Protein AF-A0A1K1Y9G7-F1 (afdb_monomer)

InterPro domains:
  IPR011990 Tetratricopeptide-like helical domain superfamily [G3DSA:1.25.40.10] (1-175)

Foldseek 3Di:
DVVVVVVLDLVVLQVQLVVLDDDPPCPLPPCLVVLLVCVVVVDDDDDPSVVSNVVVVVNVVSVVSNVVSLVSSVVSPDLVSQLVCLQPPVRCSNVVDDDDDDPDQLCVSLVSCVVNVNLVSNLVSLVVNLLLQNLVSLVCCCPPPCVVPLLSNLLSQLLNVLSPHRLQAWDKAWADPVRHGDDPVVDDDTDIDGDHRDDGDDDDPVSNVVSNVSSVVSNVVND

Radius of gyration: 24.22 Å; Cα contacts (8 Å, |Δi|>4): 279; chains: 1; bounding box: 57×45×63 Å

pLDDT: mean 90.73, std 8.8, range [50.56, 98.38]

Secondary structure (DSSP, 8-state):
-HHHHTTT-HHHHHHHHHHHPPPTT----TTHHHHHHHHHTT----THHHHHHHHHHHHHHHHHHHHHHHHHHHHTT-HHHHHHHHHHH--THHHHS------S-HHHHHHHHHHTT-HHHHHHHHHHHHHTT-HHHHHHIIIIISTT-HHHHHHHHHHHHHHT--TTS---EEE-TTSSBPPTTT----EEES-PPP--PPPPHHHHHHHHHHHHHHHHHH-

Structure (mmCIF, N/CA/C/O backbone):
data_AF-A0A1K1Y9G7-F1
#
_entry.id   AF-A0A1K1Y9G7-F1
#
loop_
_atom_site.group_PDB
_atom_site.id
_atom_site.type_symbol
_atom_site.label_atom_id
_atom_site.label_alt_id
_atom_site.label_comp_id
_atom_site.label_asym_id
_atom_site.label_entity_id
_atom_site.label_seq_id
_atom_site.pdbx_PDB_ins_code
_atom_site.Cartn_x
_atom_site.Cartn_y
_atom_site.Cartn_z
_atom_site.occupancy
_atom_site.B_iso_or_equiv
_atom_site.auth_seq_id
_atom_site.auth_comp_id
_atom_site.auth_asym_id
_atom_site.auth_atom_id
_atom_site.pdbx_PDB_model_num
ATOM 1 N N . MET A 1 1 ? -3.151 -0.723 -29.633 1.00 73.94 1 MET A N 1
ATOM 2 C CA . MET A 1 1 ? -2.779 0.151 -28.499 1.00 73.94 1 MET A CA 1
ATOM 3 C C . MET A 1 1 ? -2.103 1.445 -28.939 1.00 73.94 1 MET A C 1
ATOM 5 O O . MET A 1 1 ? -2.674 2.492 -28.672 1.00 73.94 1 MET A O 1
ATOM 9 N N . ALA A 1 2 ? -0.996 1.418 -29.693 1.00 77.81 2 ALA A N 1
ATOM 10 C CA . ALA A 1 2 ? -0.282 2.639 -30.118 1.00 77.81 2 ALA A CA 1
ATOM 11 C C . ALA A 1 2 ? -1.162 3.717 -30.793 1.00 77.81 2 ALA A C 1
ATOM 13 O O . ALA A 1 2 ? -1.096 4.884 -30.426 1.00 77.81 2 ALA A O 1
ATOM 14 N N . ALA A 1 3 ? -2.054 3.328 -31.711 1.00 78.69 3 ALA A N 1
ATOM 15 C CA . ALA A 1 3 ? -2.969 4.261 -32.382 1.00 78.69 3 ALA A CA 1
ATOM 16 C C . ALA A 1 3 ? -4.084 4.834 -31.477 1.00 78.69 3 ALA A C 1
ATOM 18 O O . ALA A 1 3 ? -4.726 5.817 -31.839 1.00 78.69 3 ALA A O 1
ATOM 19 N N . ALA A 1 4 ? -4.366 4.195 -30.338 1.00 73.62 4 ALA A N 1
ATOM 20 C CA . ALA A 1 4 ? -5.307 4.696 -29.336 1.00 73.62 4 ALA A CA 1
ATOM 21 C C . ALA A 1 4 ? -4.592 5.613 -28.333 1.00 73.62 4 ALA A C 1
ATOM 23 O O . ALA A 1 4 ? -5.119 6.669 -27.997 1.00 73.62 4 ALA A O 1
ATOM 24 N N . ALA A 1 5 ? -3.363 5.262 -27.942 1.00 76.25 5 ALA A N 1
ATOM 25 C CA . ALA A 1 5 ? -2.488 6.121 -27.150 1.00 76.25 5 ALA A CA 1
ATOM 26 C C . ALA A 1 5 ? -2.233 7.455 -27.875 1.00 76.25 5 ALA A C 1
ATOM 28 O O . ALA A 1 5 ? -2.503 8.517 -27.331 1.00 76.25 5 ALA A O 1
ATOM 29 N N . SER A 1 6 ? -1.910 7.428 -29.174 1.00 82.75 6 SER A N 1
ATOM 30 C CA . SER A 1 6 ? -1.748 8.655 -29.976 1.00 82.75 6 SER A CA 1
ATOM 31 C C . SER A 1 6 ? -3.009 9.531 -30.075 1.00 82.75 6 SER A C 1
ATOM 33 O O . SER A 1 6 ? -2.931 10.652 -30.567 1.00 82.75 6 SER A O 1
ATOM 35 N N . LYS A 1 7 ? -4.177 9.023 -29.661 1.00 86.94 7 LYS A N 1
ATOM 36 C CA . LYS A 1 7 ? -5.448 9.761 -29.581 1.00 86.94 7 LYS A CA 1
ATOM 37 C C . LYS A 1 7 ? -5.774 10.236 -28.155 1.00 86.94 7 LYS A C 1
ATOM 39 O O . LYS A 1 7 ? -6.891 10.684 -27.925 1.00 86.94 7 LYS A O 1
ATOM 44 N N . GLY A 1 8 ? -4.834 10.133 -27.213 1.00 87.25 8 GLY A N 1
ATOM 45 C CA . GLY A 1 8 ? -4.993 10.587 -25.829 1.00 87.25 8 GLY A CA 1
ATOM 46 C C . GLY A 1 8 ? -5.786 9.631 -24.938 1.00 87.25 8 GLY A C 1
ATOM 47 O O . GLY A 1 8 ? -6.441 10.073 -24.000 1.00 87.25 8 GLY A O 1
ATOM 48 N N . ASN A 1 9 ? -5.786 8.327 -25.231 1.00 93.06 9 ASN A N 1
ATOM 49 C CA . ASN A 1 9 ? -6.449 7.346 -24.372 1.00 93.06 9 ASN A CA 1
ATOM 50 C C . ASN A 1 9 ? -5.531 6.930 -23.205 1.00 93.06 9 ASN A C 1
ATOM 52 O O . ASN A 1 9 ? -4.496 6.304 -23.437 1.00 93.06 9 ASN A O 1
ATOM 56 N N . ALA A 1 10 ? -5.937 7.248 -21.970 1.00 92.19 10 ALA A N 1
ATOM 57 C CA . ALA A 1 10 ? -5.152 7.002 -20.756 1.00 92.19 10 ALA A CA 1
ATOM 58 C C . ALA A 1 10 ? -4.829 5.512 -20.544 1.00 92.19 10 ALA A C 1
ATOM 60 O O . ALA A 1 10 ? -3.671 5.155 -20.357 1.00 92.19 10 ALA A O 1
ATOM 61 N N . LEU A 1 11 ? -5.828 4.632 -20.684 1.00 92.81 11 LEU A N 1
ATOM 62 C CA . LEU A 1 11 ? -5.658 3.179 -20.546 1.00 92.81 11 LEU A CA 1
ATOM 63 C C . LEU A 1 11 ? -4.720 2.598 -21.609 1.00 92.81 11 LEU A C 1
ATOM 65 O O . LEU A 1 11 ? -3.948 1.690 -21.332 1.00 92.81 11 LEU A O 1
ATOM 69 N N . ALA A 1 12 ? -4.750 3.127 -22.834 1.00 94.25 12 ALA A N 1
ATOM 70 C CA . ALA A 1 12 ? -3.837 2.697 -23.887 1.00 94.25 12 ALA A CA 1
ATOM 71 C C . ALA A 1 12 ? -2.393 3.134 -23.609 1.00 94.25 12 ALA A C 1
ATOM 73 O O . ALA A 1 12 ? -1.472 2.419 -23.996 1.00 94.25 12 ALA A O 1
ATOM 74 N N . HIS A 1 13 ? -2.192 4.291 -22.971 1.00 95.44 13 HIS A N 1
ATOM 75 C CA . HIS A 1 13 ? -0.881 4.685 -22.464 1.00 95.44 13 HIS A CA 1
ATOM 76 C C . HIS A 1 13 ? -0.441 3.773 -21.321 1.00 95.44 13 HIS A C 1
ATOM 78 O O . HIS A 1 13 ? 0.676 3.272 -21.377 1.00 95.44 13 HIS A O 1
ATOM 84 N N . TYR A 1 14 ? -1.324 3.476 -20.369 1.00 95.12 14 TYR A N 1
ATOM 85 C CA . TYR A 1 14 ? -0.990 2.611 -19.243 1.00 95.12 14 TYR A CA 1
ATOM 86 C C . TYR A 1 14 ? -0.645 1.181 -19.682 1.00 95.12 14 TYR A C 1
ATOM 88 O O . TYR A 1 14 ? 0.417 0.670 -19.355 1.00 95.12 14 TYR A O 1
ATOM 96 N N . ALA A 1 15 ? -1.446 0.578 -20.563 1.00 95.00 15 ALA A N 1
ATOM 97 C CA . ALA A 1 15 ? -1.151 -0.745 -21.111 1.00 95.00 15 ALA A CA 1
ATOM 98 C C . ALA A 1 15 ? 0.177 -0.791 -21.896 1.00 95.00 15 ALA A C 1
ATOM 100 O O . ALA A 1 15 ? 0.879 -1.799 -21.875 1.00 95.00 15 ALA A O 1
ATOM 101 N N . LEU A 1 16 ? 0.546 0.297 -22.587 1.00 94.94 16 LEU A N 1
ATOM 102 C CA . LEU A 1 16 ? 1.865 0.407 -23.220 1.00 94.94 16 LEU A CA 1
ATOM 103 C C . LEU A 1 16 ? 2.989 0.569 -22.196 1.00 94.94 16 LEU A C 1
ATOM 105 O O . LEU A 1 16 ? 4.087 0.093 -22.464 1.00 94.94 16 LEU A O 1
ATOM 109 N N . ALA A 1 17 ? 2.738 1.225 -21.061 1.00 95.06 17 ALA A N 1
ATOM 110 C CA . ALA A 1 17 ? 3.688 1.257 -19.959 1.00 95.06 17 ALA A CA 1
ATOM 111 C C . ALA A 1 17 ? 3.912 -0.166 -19.436 1.00 95.06 17 ALA A C 1
ATOM 113 O O . ALA A 1 17 ? 5.044 -0.617 -19.466 1.00 95.06 17 ALA A O 1
ATOM 114 N N . LEU A 1 18 ? 2.861 -0.924 -19.119 1.00 93.12 18 LEU A N 1
ATOM 115 C CA . LEU A 1 18 ? 2.992 -2.303 -18.627 1.00 93.12 18 LEU A CA 1
ATOM 116 C C . LEU A 1 18 ? 3.743 -3.233 -19.597 1.00 93.12 18 LEU A C 1
ATOM 118 O O . LEU A 1 18 ? 4.589 -4.004 -19.169 1.00 93.12 18 LEU A O 1
ATOM 122 N N . ILE A 1 19 ? 3.519 -3.116 -20.913 1.00 93.56 19 ILE A N 1
ATOM 123 C CA . ILE A 1 19 ? 4.312 -3.855 -21.923 1.00 93.56 19 ILE A CA 1
ATOM 124 C C . ILE A 1 19 ? 5.799 -3.482 -21.875 1.00 93.56 19 ILE A C 1
ATOM 126 O O . ILE A 1 19 ? 6.658 -4.279 -22.253 1.00 93.56 19 ILE A O 1
ATOM 130 N N . HIS A 1 20 ? 6.090 -2.237 -21.501 1.00 91.56 20 HIS A N 1
ATOM 131 C CA . HIS A 1 20 ? 7.442 -1.716 -21.420 1.00 91.56 20 HIS A CA 1
ATOM 132 C C . HIS A 1 20 ? 8.063 -1.774 -20.023 1.00 91.56 20 HIS A C 1
ATOM 134 O O . HIS A 1 20 ? 9.207 -1.342 -19.887 1.00 91.56 20 HIS A O 1
ATOM 140 N N . ALA A 1 21 ? 7.350 -2.286 -19.018 1.00 88.62 21 ALA A N 1
ATOM 141 C CA . ALA A 1 21 ? 7.845 -2.348 -17.654 1.00 88.62 21 ALA A CA 1
ATOM 142 C C . ALA A 1 21 ? 9.158 -3.151 -17.597 1.00 88.62 21 ALA A C 1
ATOM 144 O O . ALA A 1 21 ? 9.314 -4.116 -18.350 1.00 88.62 21 ALA A O 1
ATOM 145 N N . PRO A 1 22 ? 10.134 -2.717 -16.782 1.00 82.00 22 PRO A N 1
ATOM 146 C CA . PRO A 1 22 ? 11.304 -3.538 -16.509 1.00 82.00 22 PRO A CA 1
ATOM 147 C C . PRO A 1 22 ? 10.860 -4.798 -15.756 1.00 82.00 22 PRO A C 1
ATOM 149 O O . PRO A 1 22 ? 10.034 -4.693 -14.850 1.00 82.00 22 PRO A O 1
ATOM 152 N N . ASP A 1 23 ? 11.391 -5.960 -16.133 1.00 75.75 23 ASP A N 1
ATOM 153 C CA . ASP A 1 23 ? 11.179 -7.194 -15.375 1.00 75.75 23 ASP A CA 1
ATOM 154 C C . ASP A 1 23 ? 11.978 -7.116 -14.065 1.00 75.75 23 ASP A C 1
ATOM 156 O O . ASP A 1 23 ? 13.152 -6.741 -14.071 1.00 75.75 23 ASP A O 1
ATOM 160 N N . ASP A 1 24 ? 11.354 -7.471 -12.941 1.00 59.59 24 ASP A N 1
ATOM 161 C CA . ASP A 1 24 ? 11.996 -7.405 -11.619 1.00 59.59 24 ASP A CA 1
ATOM 162 C C . ASP A 1 24 ? 13.102 -8.478 -11.442 1.00 59.59 24 ASP A C 1
ATOM 164 O O . ASP A 1 24 ? 13.928 -8.374 -10.538 1.00 59.59 24 ASP A O 1
ATOM 168 N N . GLU A 1 25 ? 13.163 -9.481 -12.331 1.00 50.56 25 GLU A N 1
ATOM 169 C CA . GLU A 1 25 ? 14.184 -10.547 -12.355 1.00 50.56 25 GLU A CA 1
ATOM 170 C C . GLU A 1 25 ? 15.426 -10.213 -13.205 1.00 50.56 25 GLU A C 1
ATOM 172 O O . GLU A 1 25 ? 16.416 -10.950 -13.169 1.00 50.56 25 GLU A O 1
ATOM 177 N N . ASP A 1 26 ? 15.411 -9.111 -13.961 1.00 54.78 26 ASP A N 1
ATOM 178 C CA . ASP A 1 26 ? 16.553 -8.672 -14.770 1.00 54.78 26 ASP A CA 1
ATOM 179 C C . ASP A 1 26 ? 17.585 -7.960 -13.872 1.00 54.78 26 ASP A C 1
ATOM 181 O O . ASP A 1 26 ? 17.799 -6.746 -13.970 1.00 54.78 26 ASP A O 1
ATOM 185 N N . ASP A 1 27 ? 18.252 -8.708 -12.984 1.00 53.84 27 ASP A N 1
ATOM 186 C CA . ASP A 1 27 ? 19.439 -8.202 -12.290 1.00 53.84 27 ASP A CA 1
ATOM 187 C C . ASP A 1 27 ? 20.448 -7.780 -13.372 1.00 53.84 27 ASP A C 1
ATOM 189 O O . ASP A 1 27 ? 20.839 -8.601 -14.215 1.00 53.84 27 ASP A O 1
ATOM 193 N N . PRO A 1 28 ? 20.816 -6.489 -13.473 1.00 57.44 28 PRO A N 1
ATOM 194 C CA . PRO A 1 28 ? 21.646 -6.024 -14.565 1.00 57.44 28 PRO A CA 1
ATOM 195 C C . PRO A 1 28 ? 22.989 -6.747 -14.526 1.00 57.44 28 PRO A C 1
ATOM 197 O O . PRO A 1 28 ? 23.836 -6.411 -13.701 1.00 57.44 28 PRO A O 1
ATOM 200 N N . ASP A 1 29 ? 23.190 -7.673 -15.476 1.00 64.94 29 ASP A N 1
ATOM 201 C CA . ASP A 1 29 ? 24.440 -8.416 -15.676 1.00 64.94 29 ASP A CA 1
ATOM 202 C C . ASP A 1 29 ? 25.634 -7.515 -15.353 1.00 64.94 29 ASP A C 1
ATOM 204 O O . ASP A 1 29 ? 25.851 -6.478 -16.013 1.00 64.94 29 ASP A O 1
ATOM 208 N N . ALA A 1 30 ? 26.348 -7.874 -14.283 1.00 60.56 30 ALA A N 1
ATOM 209 C CA . ALA A 1 30 ? 27.394 -7.057 -13.695 1.00 60.56 30 ALA A CA 1
ATOM 210 C C . ALA A 1 30 ? 28.434 -6.697 -14.771 1.00 60.56 30 ALA A C 1
ATOM 212 O O . ALA A 1 30 ? 29.199 -7.538 -15.237 1.00 60.56 30 ALA A O 1
ATOM 213 N N . GLY A 1 31 ? 28.447 -5.426 -15.189 1.00 71.00 31 GLY A N 1
ATOM 214 C CA . GLY A 1 31 ? 29.341 -4.904 -16.231 1.00 71.00 31 GLY A CA 1
ATOM 215 C C . GLY A 1 31 ? 28.662 -4.442 -17.526 1.00 71.00 31 GLY A C 1
ATOM 216 O O . GLY A 1 31 ? 29.320 -3.789 -18.337 1.00 71.00 31 GLY A O 1
ATOM 217 N N . SER A 1 32 ? 27.361 -4.683 -17.717 1.00 83.69 32 SER A N 1
ATOM 218 C CA . SER A 1 32 ? 26.634 -4.237 -18.921 1.00 83.69 32 SER A CA 1
ATOM 219 C C . SER A 1 32 ? 26.647 -2.707 -19.103 1.00 83.69 32 SER A C 1
ATOM 221 O O . SER A 1 32 ? 26.930 -2.205 -20.193 1.00 83.69 32 SER A O 1
ATOM 223 N N . SER A 1 33 ? 26.483 -1.949 -18.013 1.00 87.88 33 SER A N 1
ATOM 224 C CA . SER A 1 33 ? 26.592 -0.480 -18.007 1.00 87.88 33 SER A CA 1
ATOM 225 C C . SER A 1 33 ? 28.011 0.027 -18.303 1.00 87.88 33 SER A C 1
ATOM 227 O O . SER A 1 33 ? 28.192 1.045 -18.977 1.00 87.88 33 SER A O 1
ATOM 229 N N . TYR A 1 34 ? 29.037 -0.696 -17.840 1.00 91.12 34 TYR A N 1
ATOM 230 C CA . TYR A 1 34 ? 30.438 -0.366 -18.097 1.00 91.12 34 TYR A CA 1
ATOM 231 C C . TYR A 1 34 ? 30.762 -0.478 -19.588 1.00 91.12 34 TYR A C 1
ATOM 233 O O . TYR A 1 34 ? 31.306 0.464 -20.169 1.00 91.12 34 TYR A O 1
ATOM 241 N N . TRP A 1 35 ? 30.393 -1.594 -20.222 1.00 93.38 35 TRP A N 1
ATOM 242 C CA . TRP A 1 35 ? 30.650 -1.804 -21.645 1.00 93.38 35 TRP A CA 1
ATOM 243 C C . TRP A 1 35 ? 29.894 -0.818 -22.518 1.00 93.38 35 TRP A C 1
ATOM 245 O O . TRP A 1 35 ? 30.492 -0.237 -23.422 1.00 93.38 35 TRP A O 1
ATOM 255 N N . TYR A 1 36 ? 28.634 -0.538 -22.183 1.00 92.88 36 TYR A N 1
ATOM 256 C CA . TYR A 1 36 ? 27.878 0.527 -22.829 1.00 92.88 36 TYR A CA 1
ATOM 257 C C . TYR A 1 36 ? 28.627 1.871 -22.780 1.00 92.88 36 TYR A C 1
ATOM 259 O O . TYR A 1 36 ? 28.860 2.490 -23.819 1.00 92.88 36 TYR A O 1
ATOM 267 N N . SER A 1 37 ? 29.114 2.281 -21.603 1.00 94.38 37 SER A N 1
ATOM 268 C CA . SER A 1 37 ? 29.906 3.512 -21.446 1.00 94.38 37 SER A CA 1
ATOM 269 C C . SER A 1 37 ? 31.213 3.498 -22.254 1.00 94.38 37 SER A C 1
ATOM 271 O O . SER A 1 37 ? 31.569 4.501 -22.874 1.00 94.38 37 SER A O 1
ATOM 273 N N . GLN A 1 38 ? 31.922 2.365 -22.309 1.00 95.31 38 GLN A N 1
ATOM 274 C CA . GLN A 1 38 ? 33.131 2.218 -23.129 1.00 95.31 38 GLN A CA 1
ATOM 275 C C . GLN A 1 38 ? 32.840 2.371 -24.631 1.00 95.31 38 GLN A C 1
ATOM 277 O O . GLN A 1 38 ? 33.598 3.039 -25.337 1.00 95.31 38 GLN A O 1
ATOM 282 N N . GLY A 1 39 ? 31.731 1.803 -25.114 1.00 93.31 39 GLY A N 1
ATOM 283 C CA . GLY A 1 39 ? 31.269 1.978 -26.493 1.00 93.31 39 GLY A CA 1
ATOM 284 C C . GLY A 1 39 ? 30.936 3.438 -26.815 1.00 93.31 39 GLY A C 1
ATOM 285 O O . GLY A 1 39 ? 31.394 3.960 -27.830 1.00 93.31 39 GLY A O 1
ATOM 286 N N . GLN A 1 40 ? 30.236 4.134 -25.909 1.00 95.44 40 GLN A N 1
ATOM 287 C CA . GLN A 1 40 ? 29.923 5.568 -26.042 1.00 95.44 40 GLN A CA 1
ATOM 288 C C . GLN A 1 40 ? 31.183 6.454 -26.104 1.00 95.44 40 GLN A C 1
ATOM 290 O O . GLN A 1 40 ? 31.185 7.494 -26.758 1.00 95.44 40 GLN A O 1
ATOM 295 N N . GLN A 1 41 ? 32.285 6.028 -25.478 1.00 96.06 41 GLN A N 1
ATOM 296 C CA . GLN A 1 41 ? 33.592 6.702 -25.536 1.00 96.06 41 GLN A CA 1
ATOM 297 C C . GLN A 1 41 ? 34.386 6.394 -26.822 1.00 96.06 41 GLN A C 1
ATOM 299 O O . GLN A 1 41 ? 35.514 6.861 -26.981 1.00 96.06 41 GLN A O 1
ATOM 304 N N . GLY A 1 42 ? 33.812 5.624 -27.752 1.00 94.38 42 GLY A N 1
ATOM 305 C CA . GLY A 1 42 ? 34.401 5.316 -29.055 1.00 94.38 42 GLY A CA 1
ATOM 306 C C . GLY A 1 42 ? 35.278 4.064 -29.082 1.00 94.38 42 GLY A C 1
ATOM 307 O O . GLY A 1 42 ? 35.934 3.808 -30.095 1.00 94.38 42 GLY A O 1
ATOM 308 N N . ARG A 1 43 ? 35.302 3.261 -28.006 1.00 95.25 43 ARG A N 1
ATOM 309 C CA . ARG A 1 43 ? 35.952 1.944 -28.036 1.00 95.25 43 ARG A CA 1
ATOM 310 C C . ARG A 1 43 ? 35.168 1.023 -28.970 1.00 95.25 43 ARG A C 1
ATOM 312 O O . ARG A 1 43 ? 33.957 0.877 -28.847 1.00 95.25 43 ARG A O 1
ATOM 319 N N . VAL A 1 44 ? 35.871 0.352 -29.878 1.00 95.56 44 VAL A N 1
ATOM 320 C CA . VAL A 1 44 ? 35.266 -0.684 -30.723 1.00 95.56 44 VAL A CA 1
ATOM 321 C C . VAL A 1 44 ? 35.052 -1.938 -29.875 1.00 95.56 44 VAL A C 1
ATOM 323 O O . VAL A 1 44 ? 36.019 -2.591 -29.487 1.00 95.56 44 VAL A O 1
ATOM 326 N N . LEU A 1 45 ? 33.791 -2.250 -29.570 1.00 94.69 45 LEU A N 1
ATOM 327 C CA . LEU A 1 45 ? 33.392 -3.447 -28.825 1.00 94.69 45 LEU A CA 1
ATOM 328 C C . LEU A 1 45 ? 33.128 -4.614 -29.781 1.00 94.69 45 LEU A C 1
ATOM 330 O O . LEU A 1 45 ? 32.612 -4.423 -30.886 1.00 94.69 45 LEU A O 1
ATOM 334 N N . THR A 1 46 ? 33.450 -5.835 -29.352 1.00 94.75 46 THR A N 1
ATOM 335 C CA . THR A 1 46 ? 33.210 -7.063 -30.130 1.00 94.75 46 THR A CA 1
ATOM 336 C C . THR A 1 46 ? 32.802 -8.222 -29.222 1.00 94.75 46 THR A C 1
ATOM 338 O O . THR A 1 46 ? 33.114 -8.207 -28.033 1.00 94.75 46 THR A O 1
ATOM 341 N N . GLY A 1 47 ? 32.119 -9.229 -29.778 1.00 93.00 47 GLY A N 1
ATOM 342 C CA . GLY A 1 47 ? 31.664 -10.403 -29.025 1.00 93.00 47 GLY A CA 1
ATOM 343 C C . GLY A 1 47 ? 30.783 -10.023 -27.832 1.00 93.00 47 GLY A C 1
ATOM 344 O O . GLY A 1 47 ? 29.941 -9.135 -27.946 1.00 93.00 47 GLY A O 1
ATOM 345 N N . VAL A 1 48 ? 31.040 -10.652 -26.684 1.00 90.56 48 VAL A N 1
ATOM 346 C CA . VAL A 1 48 ? 30.260 -10.485 -25.445 1.00 90.56 48 VAL A CA 1
ATOM 347 C C . VAL A 1 48 ? 30.225 -9.028 -24.959 1.00 90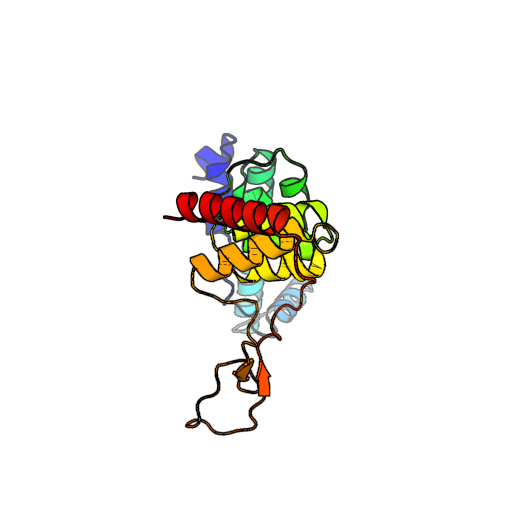.56 48 VAL A C 1
ATOM 349 O O . VAL A 1 48 ? 29.179 -8.555 -24.531 1.00 90.56 48 VAL A O 1
ATOM 352 N N . GLU A 1 49 ? 31.324 -8.270 -25.095 1.00 92.06 49 GLU A N 1
ATOM 353 C CA . GLU A 1 49 ? 31.360 -6.846 -24.700 1.00 92.06 49 GLU A CA 1
ATOM 354 C C . GLU A 1 49 ? 30.324 -6.021 -25.479 1.00 92.06 49 GLU A C 1
ATOM 356 O O . GLU A 1 49 ? 29.693 -5.115 -24.936 1.00 92.06 49 GLU A O 1
ATOM 361 N N . LYS A 1 50 ? 30.148 -6.339 -26.767 1.00 94.00 50 LYS A N 1
ATOM 362 C CA . LYS A 1 50 ? 29.178 -5.669 -27.632 1.00 94.00 50 LYS A CA 1
ATOM 363 C C . LYS A 1 50 ? 27.752 -6.102 -27.295 1.00 94.00 50 LYS A C 1
ATOM 365 O O . LYS A 1 50 ? 26.892 -5.241 -27.165 1.00 94.00 50 LYS A O 1
ATOM 370 N N . GLU A 1 51 ? 27.521 -7.401 -27.121 1.00 91.88 51 GLU A N 1
ATOM 371 C CA . GLU A 1 51 ? 26.201 -7.943 -26.768 1.00 91.88 51 GLU A CA 1
ATOM 372 C C . GLU A 1 51 ? 25.686 -7.350 -25.450 1.00 91.88 51 GLU A C 1
ATOM 374 O O . GLU A 1 51 ? 24.545 -6.903 -25.372 1.00 91.88 51 GLU A O 1
ATOM 379 N N . TRP A 1 52 ? 26.546 -7.249 -24.434 1.00 91.62 52 TRP A N 1
ATOM 380 C CA . TRP A 1 52 ? 26.195 -6.635 -23.154 1.00 91.62 52 TRP A CA 1
ATOM 381 C C . TRP A 1 52 ? 25.917 -5.133 -23.256 1.00 91.62 52 TRP A C 1
ATOM 383 O O . TRP A 1 52 ? 24.995 -4.638 -22.605 1.00 91.62 52 TRP A O 1
ATOM 393 N N . ALA A 1 53 ? 26.682 -4.405 -24.074 1.00 92.38 53 ALA A N 1
ATOM 394 C CA . ALA A 1 53 ? 26.434 -2.988 -24.324 1.00 92.38 53 ALA A CA 1
ATOM 395 C C . ALA A 1 53 ? 25.094 -2.756 -25.047 1.00 92.38 53 ALA A C 1
ATOM 397 O O . ALA A 1 53 ? 24.337 -1.873 -24.648 1.00 92.38 53 ALA A O 1
ATOM 398 N N . GLU A 1 54 ? 24.781 -3.562 -26.067 1.00 91.75 54 GLU A N 1
ATOM 399 C CA . GLU A 1 54 ? 23.521 -3.486 -26.823 1.00 91.75 54 GLU A CA 1
ATOM 400 C C . GLU A 1 54 ? 22.314 -3.891 -25.961 1.00 91.75 54 GLU A C 1
ATOM 402 O O . GLU A 1 54 ? 21.276 -3.233 -26.008 1.00 91.75 54 GLU A O 1
ATOM 407 N N . ALA A 1 55 ? 22.450 -4.919 -25.116 1.00 89.75 55 ALA A N 1
ATOM 408 C CA . ALA A 1 55 ? 21.415 -5.303 -24.155 1.00 89.75 55 ALA A CA 1
ATOM 409 C C . ALA A 1 55 ? 21.141 -4.186 -23.135 1.00 89.75 55 ALA A C 1
ATOM 411 O O . ALA A 1 55 ? 19.985 -3.886 -22.833 1.00 89.75 55 ALA A O 1
ATOM 412 N N . HIS A 1 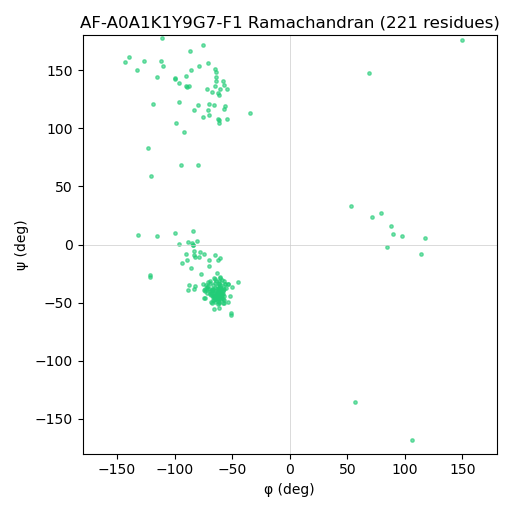56 ? 22.192 -3.525 -22.638 1.00 90.19 56 HIS A N 1
ATOM 413 C CA . HIS A 1 56 ? 22.044 -2.374 -21.749 1.00 90.19 56 HIS A CA 1
ATOM 414 C C . HIS A 1 56 ? 21.356 -1.193 -22.447 1.00 90.19 56 HIS A C 1
ATOM 416 O O . HIS A 1 56 ? 20.432 -0.608 -21.886 1.00 90.19 56 HIS A O 1
ATOM 422 N N . GLU A 1 57 ? 21.749 -0.870 -23.681 1.00 92.19 57 GLU A N 1
ATOM 423 C CA . GLU A 1 57 ? 21.101 0.172 -24.487 1.00 92.19 57 GLU A CA 1
ATOM 424 C C . GLU A 1 57 ? 19.613 -0.131 -24.722 1.00 92.19 57 GLU A C 1
ATOM 426 O O . GLU A 1 57 ? 18.763 0.748 -24.563 1.00 92.19 57 GLU A O 1
ATOM 431 N N . ALA A 1 58 ? 19.275 -1.386 -25.035 1.00 90.25 58 ALA A N 1
ATOM 432 C CA . ALA A 1 58 ? 17.894 -1.820 -25.209 1.00 90.25 58 ALA A CA 1
ATOM 433 C C . ALA A 1 58 ? 17.074 -1.664 -23.917 1.00 90.25 58 ALA A C 1
ATOM 435 O O . ALA A 1 58 ? 15.957 -1.145 -23.977 1.00 90.25 58 ALA A O 1
ATOM 436 N N . ARG A 1 59 ? 17.637 -2.033 -22.755 1.00 88.25 59 ARG A N 1
ATOM 437 C CA . ARG A 1 59 ? 17.004 -1.815 -21.442 1.00 88.25 59 ARG A CA 1
ATOM 438 C C . ARG A 1 59 ? 16.776 -0.332 -21.152 1.00 88.25 59 ARG A C 1
ATOM 440 O O . ARG A 1 59 ? 15.685 0.034 -20.723 1.00 88.25 59 ARG A O 1
ATOM 447 N N . LEU A 1 60 ? 17.743 0.540 -21.450 1.00 90.56 60 LEU A N 1
ATOM 448 C CA . LEU A 1 60 ? 17.569 1.992 -21.296 1.00 90.56 60 LEU A CA 1
ATOM 449 C C . LEU A 1 60 ? 16.438 2.527 -22.187 1.00 90.56 60 LEU A C 1
ATOM 451 O O . LEU A 1 60 ? 15.572 3.263 -21.715 1.00 90.56 60 LEU A O 1
ATOM 455 N N . ALA A 1 61 ? 16.399 2.122 -23.460 1.00 91.88 61 ALA A N 1
ATOM 456 C CA . ALA A 1 61 ? 15.344 2.528 -24.388 1.00 91.88 61 ALA A CA 1
ATOM 457 C C . ALA A 1 61 ? 13.959 1.999 -23.971 1.00 91.88 61 ALA A C 1
ATOM 459 O O . ALA A 1 61 ? 12.937 2.650 -24.205 1.00 91.88 61 ALA A O 1
ATOM 460 N N . GLN A 1 62 ? 13.911 0.813 -23.365 1.00 91.50 62 GLN A N 1
ATOM 461 C CA . GLN A 1 62 ? 12.698 0.227 -22.807 1.00 91.50 62 GLN A CA 1
ATOM 462 C C . GLN A 1 62 ? 12.212 1.021 -21.584 1.00 91.50 62 GLN A C 1
ATOM 464 O O . GLN A 1 62 ? 11.062 1.462 -21.567 1.00 91.50 62 GLN A O 1
ATOM 469 N N . ALA A 1 63 ? 13.102 1.305 -20.628 1.00 90.56 63 ALA A N 1
ATOM 470 C CA . ALA A 1 63 ? 12.813 2.115 -19.445 1.00 90.56 63 ALA A CA 1
ATOM 471 C C . ALA A 1 63 ? 12.352 3.543 -19.799 1.00 90.56 63 ALA A C 1
ATOM 473 O O . ALA A 1 63 ? 11.468 4.105 -19.144 1.00 90.56 63 ALA A O 1
ATOM 474 N N . GLU A 1 64 ? 12.890 4.132 -20.872 1.00 93.38 64 GLU A N 1
ATOM 475 C CA . GLU A 1 64 ? 12.428 5.426 -21.378 1.00 93.38 64 GLU A CA 1
ATOM 476 C C . GLU A 1 64 ? 10.990 5.341 -21.918 1.00 93.38 64 GLU A C 1
ATOM 478 O O . GLU A 1 64 ? 10.151 6.193 -21.602 1.00 93.38 64 GLU A O 1
ATOM 483 N N . LYS A 1 65 ? 10.664 4.297 -22.696 1.00 94.06 65 LYS A N 1
ATOM 484 C CA . LYS A 1 65 ? 9.294 4.073 -23.189 1.00 94.06 65 LYS A CA 1
ATOM 485 C C . LYS A 1 65 ? 8.319 3.859 -22.041 1.00 94.06 65 LYS A C 1
ATOM 487 O O . LYS A 1 65 ? 7.260 4.488 -22.064 1.00 94.06 65 LYS A O 1
ATOM 492 N N . TYR A 1 66 ? 8.686 3.027 -21.067 1.00 94.44 66 TYR A N 1
ATOM 493 C CA . TYR A 1 66 ? 7.930 2.804 -19.838 1.00 94.44 66 TYR A CA 1
ATOM 494 C C . TYR A 1 66 ? 7.589 4.132 -19.167 1.00 94.44 66 TYR A C 1
ATOM 496 O O . TYR A 1 66 ? 6.423 4.520 -19.104 1.00 94.44 66 TYR A O 1
ATOM 504 N N . SER A 1 67 ? 8.623 4.891 -18.795 1.00 94.00 67 SER A N 1
ATOM 505 C CA . SER A 1 67 ? 8.483 6.159 -18.075 1.00 94.00 67 SER A CA 1
ATOM 506 C C . SER A 1 67 ? 7.633 7.173 -18.842 1.00 94.00 67 SER A C 1
ATOM 508 O O . SER A 1 67 ? 6.815 7.886 -18.260 1.00 94.00 67 SER A O 1
ATOM 510 N N . ARG A 1 68 ? 7.799 7.251 -20.169 1.00 95.31 68 ARG A N 1
ATOM 511 C CA . ARG A 1 68 ? 7.020 8.159 -21.020 1.00 95.31 68 ARG A CA 1
ATOM 512 C C . ARG A 1 68 ? 5.546 7.773 -21.064 1.00 95.31 68 ARG A C 1
ATOM 514 O O . ARG A 1 68 ? 4.685 8.644 -20.968 1.00 95.31 68 ARG A O 1
ATOM 521 N N . HIS A 1 69 ? 5.252 6.493 -21.280 1.00 96.25 69 HIS A N 1
ATOM 522 C CA . HIS A 1 69 ? 3.875 6.019 -21.364 1.00 96.25 69 HIS A CA 1
ATOM 523 C C . HIS A 1 69 ? 3.164 6.124 -20.017 1.00 96.25 69 HIS A C 1
ATOM 525 O O . HIS A 1 69 ? 2.018 6.568 -19.998 1.00 96.25 69 HIS A O 1
ATOM 531 N N . LEU A 1 70 ? 3.868 5.828 -18.925 1.00 96.06 70 LEU A N 1
ATOM 532 C CA . LEU A 1 70 ? 3.353 5.957 -17.572 1.00 96.06 70 LEU A CA 1
ATOM 533 C C . LEU A 1 70 ? 2.975 7.410 -17.260 1.00 96.06 70 LEU A C 1
ATOM 535 O O . LEU A 1 70 ? 1.808 7.694 -17.018 1.00 96.06 70 LEU A O 1
ATOM 539 N N . ARG A 1 71 ? 3.906 8.362 -17.427 1.00 95.50 71 ARG A N 1
ATOM 540 C CA . ARG A 1 71 ? 3.635 9.795 -17.194 1.00 95.50 71 ARG A CA 1
ATOM 541 C C . ARG A 1 71 ? 2.480 10.338 -18.027 1.00 95.50 71 ARG A C 1
ATOM 543 O O . ARG A 1 71 ? 1.702 11.153 -17.540 1.00 95.50 71 ARG A O 1
ATOM 550 N N . GLU A 1 72 ? 2.356 9.909 -19.280 1.00 96.12 72 GLU A N 1
ATOM 551 C CA . GLU A 1 72 ? 1.259 10.358 -20.136 1.00 96.12 72 GLU A CA 1
ATOM 552 C C . GLU A 1 72 ? -0.089 9.755 -19.711 1.00 96.12 72 GLU A C 1
ATOM 554 O O . GLU A 1 72 ? -1.098 10.457 -19.743 1.00 96.12 72 GLU A O 1
ATOM 559 N N . ALA A 1 73 ? -0.122 8.499 -19.251 1.00 95.44 73 ALA A N 1
ATOM 560 C CA . ALA A 1 73 ? -1.320 7.912 -18.650 1.00 95.44 73 ALA A CA 1
ATOM 561 C C . ALA A 1 73 ? -1.740 8.671 -17.380 1.00 95.44 73 ALA A C 1
ATOM 563 O O . ALA A 1 73 ? -2.914 9.027 -17.245 1.00 95.44 73 ALA A O 1
ATOM 564 N N . SER A 1 74 ? -0.783 9.000 -16.509 1.00 93.12 74 SER A N 1
ATOM 565 C CA . SER A 1 74 ? -1.012 9.766 -15.279 1.00 93.12 74 SER A CA 1
ATOM 566 C C . SER A 1 74 ? -1.508 11.182 -15.576 1.00 93.12 74 SER A C 1
ATOM 568 O O . SER A 1 74 ? -2.488 11.634 -14.988 1.00 93.12 74 SER A O 1
ATOM 570 N N . ARG A 1 75 ? -0.917 11.866 -16.569 1.00 93.88 75 ARG A N 1
ATOM 571 C CA . ARG A 1 75 ? -1.369 13.188 -17.049 1.00 93.88 75 ARG A CA 1
ATOM 572 C C . ARG A 1 75 ? -2.816 13.164 -17.553 1.00 93.88 75 ARG A C 1
ATOM 574 O O . ARG A 1 75 ? -3.513 14.176 -17.495 1.00 93.88 75 ARG A O 1
ATOM 581 N N . LEU A 1 76 ? -3.256 12.025 -18.085 1.00 93.06 76 LEU A N 1
ATOM 582 C CA . LEU A 1 76 ? -4.622 11.796 -18.553 1.00 93.06 76 LEU A CA 1
ATOM 583 C C . LEU A 1 76 ? -5.564 11.285 -17.442 1.00 93.06 76 LEU A C 1
ATOM 585 O O . LEU A 1 76 ? -6.737 11.046 -17.724 1.00 93.06 76 LEU A O 1
ATOM 589 N N . GLY A 1 77 ? -5.081 11.149 -16.202 1.00 90.19 77 GLY A N 1
ATOM 590 C CA . GLY A 1 77 ? -5.876 10.816 -15.018 1.00 90.19 77 GLY A CA 1
ATOM 591 C C . GLY A 1 77 ? -6.053 9.322 -14.737 1.00 90.19 77 GLY A C 1
ATOM 592 O O . GLY A 1 77 ? -6.953 8.960 -13.980 1.00 90.19 77 GLY A O 1
ATOM 593 N N . ASN A 1 78 ? -5.249 8.439 -15.339 1.00 92.06 78 ASN A N 1
ATOM 594 C CA . ASN A 1 78 ? -5.285 7.018 -14.983 1.00 92.06 78 ASN A CA 1
ATOM 595 C C . ASN A 1 78 ? -4.701 6.805 -13.573 1.00 92.06 78 ASN A C 1
ATOM 597 O O . ASN A 1 78 ? -3.557 7.177 -13.327 1.00 92.06 78 ASN A O 1
ATOM 601 N N . GLN A 1 79 ? -5.506 6.239 -12.665 1.00 91.31 79 GLN A N 1
ATOM 602 C CA . GLN A 1 79 ? -5.154 6.078 -11.248 1.00 91.31 79 GLN A CA 1
ATOM 603 C C . GLN A 1 79 ? -4.042 5.052 -11.032 1.00 91.31 79 GLN A C 1
ATOM 605 O O . GLN A 1 79 ? -3.125 5.331 -10.270 1.00 91.31 79 GLN A O 1
ATOM 610 N N . ASP A 1 80 ? -4.066 3.937 -11.759 1.00 92.00 80 ASP A N 1
ATOM 611 C CA . ASP A 1 80 ? -3.027 2.904 -11.664 1.00 92.00 80 ASP A CA 1
ATOM 612 C C . ASP A 1 80 ? -1.657 3.470 -12.068 1.00 92.00 80 ASP A C 1
ATOM 614 O O . ASP A 1 80 ? -0.675 3.327 -11.354 1.00 92.00 80 ASP A O 1
ATOM 618 N N . ALA A 1 81 ? -1.605 4.252 -13.151 1.00 93.94 81 ALA A N 1
ATOM 619 C CA . ALA A 1 81 ? -0.392 4.944 -13.575 1.00 93.94 81 ALA A CA 1
ATOM 620 C C . ALA A 1 81 ? 0.092 5.999 -12.570 1.00 93.94 81 ALA A C 1
ATOM 622 O O . ALA A 1 81 ? 1.283 6.296 -12.504 1.00 93.94 81 ALA A O 1
ATOM 623 N N . LEU A 1 82 ? -0.822 6.638 -11.838 1.00 94.12 82 LEU A N 1
ATOM 624 C CA . LEU A 1 82 ? -0.464 7.572 -10.771 1.00 94.12 82 LEU A CA 1
ATOM 625 C C . LEU A 1 82 ? 0.105 6.821 -9.565 1.00 94.12 82 LEU A C 1
ATOM 627 O O . LEU A 1 82 ? 1.102 7.271 -9.009 1.00 94.12 82 LEU A O 1
ATOM 631 N N . LEU A 1 83 ? -0.492 5.687 -9.198 1.00 94.31 83 LEU A N 1
ATOM 632 C CA . LEU A 1 83 ? -0.013 4.841 -8.112 1.00 94.31 83 LEU A CA 1
ATOM 633 C C . LEU A 1 83 ? 1.361 4.23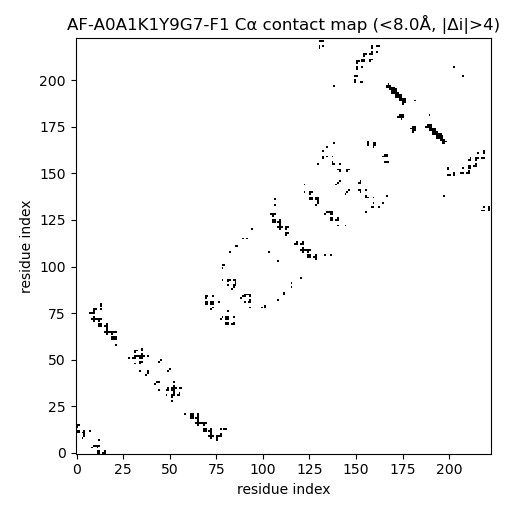7 -8.437 1.00 94.31 83 LEU A C 1
ATOM 635 O O . LEU A 1 83 ? 2.270 4.351 -7.626 1.00 94.31 83 LEU A O 1
ATOM 639 N N . ASP A 1 84 ? 1.561 3.719 -9.651 1.00 94.06 84 ASP A N 1
ATOM 640 C CA . ASP A 1 84 ? 2.861 3.214 -10.119 1.00 94.06 84 ASP A CA 1
ATOM 641 C C . ASP A 1 84 ? 3.937 4.313 -10.145 1.00 94.06 84 ASP A C 1
ATOM 643 O O . ASP A 1 84 ? 5.121 4.051 -9.914 1.00 94.06 84 ASP A O 1
ATOM 647 N N . LEU A 1 85 ? 3.546 5.562 -10.435 1.00 94.75 85 LEU A N 1
ATOM 648 C CA . LEU A 1 85 ? 4.444 6.711 -10.325 1.00 94.75 85 LEU A CA 1
ATOM 649 C C . LEU A 1 85 ? 4.809 7.023 -8.869 1.00 94.75 85 LEU A C 1
ATOM 651 O O . LEU A 1 85 ? 5.972 7.324 -8.596 1.00 94.75 85 LEU A O 1
ATOM 655 N N . ALA A 1 86 ? 3.843 6.950 -7.954 1.00 95.00 86 ALA A N 1
ATOM 656 C CA . ALA A 1 86 ? 4.086 7.133 -6.529 1.00 95.00 86 ALA A CA 1
ATOM 657 C C . ALA A 1 86 ? 5.019 6.046 -5.988 1.00 95.00 86 ALA A C 1
ATOM 659 O O . ALA A 1 86 ? 6.010 6.356 -5.332 1.00 95.00 86 ALA A O 1
ATOM 660 N N . ASP A 1 87 ? 4.762 4.789 -6.339 1.00 94.19 87 ASP A N 1
ATOM 661 C CA . ASP A 1 87 ? 5.554 3.659 -5.877 1.00 94.19 87 ASP A CA 1
ATOM 662 C C . ASP A 1 87 ? 6.991 3.709 -6.414 1.00 94.19 87 ASP A C 1
ATOM 664 O O . ASP A 1 87 ? 7.958 3.740 -5.652 1.00 94.19 87 ASP A O 1
ATOM 668 N N . ARG A 1 88 ? 7.165 3.795 -7.735 1.00 91.75 88 ARG A N 1
ATOM 669 C CA . ARG A 1 88 ? 8.495 3.629 -8.344 1.00 91.75 88 ARG A CA 1
ATOM 670 C C . ARG A 1 88 ? 9.331 4.902 -8.405 1.00 91.75 88 ARG A C 1
ATOM 672 O O . ARG A 1 88 ? 10.542 4.819 -8.604 1.00 91.75 88 ARG A O 1
ATOM 679 N N . PHE A 1 89 ? 8.704 6.073 -8.311 1.00 92.69 89 PHE A N 1
ATOM 680 C CA . PHE A 1 89 ? 9.380 7.358 -8.525 1.00 92.69 89 PHE A CA 1
ATOM 681 C C . PHE A 1 89 ? 9.108 8.397 -7.432 1.00 92.69 89 PHE A C 1
ATOM 683 O O . PHE A 1 89 ? 9.502 9.550 -7.615 1.00 92.69 89 PHE A O 1
ATOM 690 N N . ASP A 1 90 ? 8.450 8.017 -6.330 1.00 94.31 90 ASP A N 1
ATOM 691 C CA . ASP A 1 90 ? 8.062 8.920 -5.237 1.00 94.31 90 ASP A CA 1
ATOM 692 C C . ASP A 1 90 ? 7.265 10.148 -5.735 1.00 94.31 90 ASP A C 1
ATOM 694 O O . ASP A 1 90 ? 7.380 11.256 -5.202 1.00 94.31 90 ASP A O 1
ATOM 698 N N . ASP A 1 91 ? 6.461 9.985 -6.794 1.00 94.94 91 ASP A N 1
ATOM 699 C CA . ASP A 1 91 ? 5.622 11.062 -7.329 1.00 94.94 91 ASP A CA 1
ATOM 700 C C . ASP A 1 91 ? 4.339 11.230 -6.484 1.00 94.94 91 ASP A C 1
ATOM 702 O O . ASP A 1 91 ? 3.525 10.308 -6.394 1.00 94.94 91 ASP A O 1
ATOM 706 N N . PRO A 1 92 ? 4.087 12.402 -5.870 1.00 94.19 92 PRO A N 1
ATOM 707 C CA .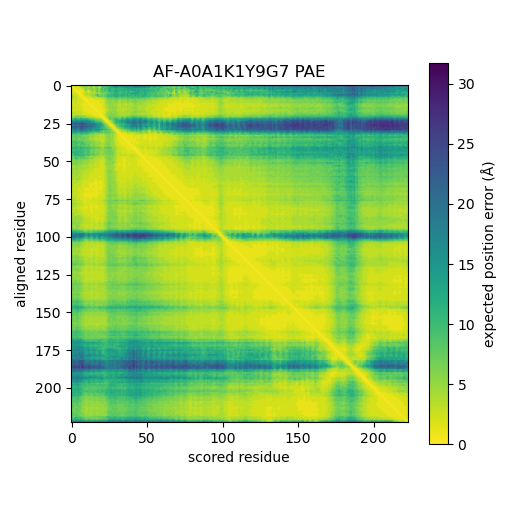 PRO A 1 92 ? 2.969 12.575 -4.942 1.00 94.19 92 PRO A CA 1
ATOM 708 C C . PRO A 1 92 ? 1.607 12.732 -5.629 1.00 94.19 92 PRO A C 1
ATOM 710 O O . PRO A 1 92 ? 0.590 12.778 -4.931 1.00 94.19 92 PRO A O 1
ATOM 713 N N . SER A 1 93 ? 1.559 12.825 -6.964 1.00 93.06 93 SER A N 1
ATOM 714 C CA . SER A 1 93 ? 0.360 13.205 -7.724 1.00 93.06 93 SER A CA 1
ATOM 715 C C . SER A 1 93 ? -0.841 12.298 -7.464 1.00 93.06 93 SER A C 1
ATOM 717 O O . SER A 1 93 ? -1.978 12.765 -7.527 1.00 93.06 93 SER A O 1
ATOM 719 N N . PHE A 1 94 ? -0.609 11.015 -7.171 1.00 93.44 94 PHE A N 1
ATOM 720 C CA . PHE A 1 94 ? -1.665 10.074 -6.789 1.00 93.44 94 PHE A CA 1
ATOM 721 C C . PHE A 1 94 ? -2.445 10.563 -5.562 1.00 93.44 94 PHE A C 1
ATOM 723 O O . PHE A 1 94 ? -3.668 10.683 -5.583 1.00 93.44 94 PHE A O 1
ATOM 730 N N . PHE A 1 95 ? -1.720 10.939 -4.512 1.00 92.62 95 PHE A N 1
ATOM 731 C CA . PHE A 1 95 ? -2.275 11.344 -3.225 1.00 92.62 95 PHE A CA 1
ATOM 732 C C . PHE A 1 95 ? -2.726 12.817 -3.178 1.00 92.62 95 PHE A C 1
ATOM 734 O O . PHE A 1 95 ? -3.241 13.281 -2.161 1.00 92.62 95 PHE A O 1
ATOM 741 N N . GLU A 1 96 ? -2.483 13.600 -4.230 1.00 91.19 96 GLU A N 1
ATOM 742 C CA . GLU A 1 96 ? -2.982 14.980 -4.363 1.00 91.19 96 GLU A CA 1
ATOM 743 C C . GLU A 1 96 ? -4.358 15.046 -5.039 1.00 91.19 96 GLU A C 1
ATOM 745 O O . GLU A 1 96 ? -5.030 16.081 -5.010 1.00 91.19 96 GLU A O 1
ATOM 750 N N . GLN A 1 97 ? -4.794 13.942 -5.647 1.00 84.56 97 GLN A N 1
ATOM 751 C CA . GLN A 1 97 ? -6.084 13.848 -6.313 1.00 84.56 97 GLN A CA 1
ATOM 752 C C . GLN A 1 97 ? -7.203 13.457 -5.347 1.00 84.56 97 GLN A C 1
ATOM 754 O O . GLN A 1 97 ? -6.990 13.033 -4.211 1.00 84.56 97 GLN A O 1
ATOM 759 N N . SER A 1 98 ? -8.443 13.631 -5.810 1.00 77.94 98 SER A N 1
ATOM 760 C CA . SER A 1 98 ? -9.595 13.102 -5.085 1.00 77.94 98 SER A CA 1
ATOM 761 C C . SER A 1 98 ? -9.479 11.584 -5.022 1.00 77.94 98 SER A C 1
ATOM 763 O O . SER A 1 98 ? -9.241 10.939 -6.037 1.00 77.94 98 SER A O 1
ATOM 765 N N . ARG A 1 99 ? -9.635 11.029 -3.820 1.00 71.94 99 ARG A N 1
ATOM 766 C CA . ARG A 1 99 ? -9.501 9.595 -3.560 1.00 71.94 99 ARG A CA 1
ATOM 767 C C . ARG A 1 99 ? -10.574 8.850 -4.361 1.00 71.94 99 ARG A C 1
ATOM 769 O O . ARG A 1 99 ? -11.767 8.985 -4.083 1.00 71.94 99 ARG A O 1
ATOM 776 N N . HIS A 1 100 ? -10.155 8.153 -5.410 1.00 62.62 100 HIS A N 1
ATOM 777 C CA . HIS A 1 100 ? -11.014 7.389 -6.312 1.00 62.62 100 HIS A CA 1
ATOM 778 C C . HIS A 1 100 ? -10.736 5.895 -6.148 1.00 62.62 100 HIS A C 1
ATOM 780 O O . HIS A 1 100 ? -9.679 5.524 -5.652 1.00 62.62 100 HIS A O 1
ATOM 786 N N . GLY A 1 101 ? -11.699 5.049 -6.529 1.00 63.69 101 GLY A N 1
ATOM 787 C CA . GLY A 1 101 ? -11.575 3.596 -6.407 1.00 63.69 101 GLY A CA 1
ATOM 788 C C . GLY A 1 101 ? -10.409 3.080 -7.242 1.00 63.69 101 GLY A C 1
ATOM 789 O O . GLY A 1 101 ? -10.509 3.028 -8.467 1.00 63.69 101 GLY A O 1
ATOM 790 N N . VAL A 1 102 ? -9.317 2.749 -6.562 1.00 73.50 102 VAL A N 1
ATOM 791 C CA . VAL A 1 102 ? -8.203 1.972 -7.098 1.00 73.50 102 VAL A CA 1
ATOM 792 C C . VAL A 1 102 ? -8.437 0.532 -6.674 1.00 73.50 102 VAL A C 1
ATOM 794 O O . VAL A 1 102 ? -8.864 0.295 -5.549 1.00 73.50 102 VAL A O 1
ATOM 797 N N . ASP A 1 103 ? -8.174 -0.410 -7.573 1.00 82.12 103 ASP A N 1
ATOM 798 C CA . ASP A 1 103 ? -8.301 -1.854 -7.315 1.00 82.12 103 ASP A CA 1
ATOM 799 C C . ASP A 1 103 ? -7.050 -2.438 -6.628 1.00 82.12 103 ASP A C 1
ATOM 801 O O . ASP A 1 103 ? -6.847 -3.646 -6.581 1.00 82.12 103 ASP A O 1
ATOM 805 N N . ALA A 1 104 ? -6.161 -1.569 -6.144 1.00 87.75 104 ALA A N 1
ATOM 806 C CA . ALA A 1 104 ? -4.945 -1.957 -5.452 1.00 87.75 104 ALA A CA 1
ATOM 807 C C . ALA A 1 104 ? -5.225 -2.172 -3.965 1.00 87.75 104 ALA A C 1
ATOM 809 O O . ALA A 1 104 ? -6.084 -1.509 -3.378 1.00 87.75 104 ALA A O 1
ATOM 810 N N . ASP A 1 105 ? -4.451 -3.074 -3.371 1.00 93.38 105 ASP A N 1
ATOM 811 C CA . ASP A 1 105 ? -4.492 -3.357 -1.944 1.00 93.38 105 ASP A CA 1
ATOM 812 C C . ASP A 1 105 ? -4.246 -2.069 -1.126 1.00 93.38 105 ASP A C 1
ATOM 814 O O . ASP A 1 105 ? -3.180 -1.451 -1.255 1.00 93.38 105 ASP A O 1
ATOM 818 N N . PRO A 1 106 ? -5.209 -1.639 -0.285 1.00 95.25 106 PRO A N 1
ATOM 819 C CA . PRO A 1 106 ? -5.044 -0.482 0.582 1.00 95.25 106 PRO A CA 1
ATOM 820 C C . PRO A 1 106 ? -3.796 -0.543 1.472 1.00 95.25 106 PRO A C 1
ATOM 822 O O . PRO A 1 106 ? -3.189 0.505 1.704 1.00 95.25 106 PRO A O 1
ATOM 825 N N . ALA A 1 107 ? -3.378 -1.728 1.932 1.00 95.56 107 ALA A N 1
ATOM 826 C CA . ALA A 1 107 ? -2.175 -1.877 2.752 1.00 95.56 107 ALA A CA 1
ATOM 827 C C . ALA A 1 107 ? -0.914 -1.485 1.963 1.00 95.56 107 ALA A C 1
ATOM 829 O O . ALA A 1 107 ? -0.115 -0.667 2.424 1.00 95.56 107 ALA A O 1
ATOM 830 N N . ALA A 1 108 ? -0.799 -1.942 0.712 1.00 95.12 108 ALA A N 1
ATOM 831 C CA . ALA A 1 108 ? 0.297 -1.555 -0.177 1.00 95.12 108 ALA A CA 1
ATOM 832 C C . ALA A 1 108 ? 0.325 -0.037 -0.443 1.00 95.12 108 ALA A C 1
ATOM 834 O O . ALA A 1 108 ? 1.388 0.590 -0.439 1.00 95.12 108 ALA A O 1
ATOM 835 N N . ILE A 1 109 ? -0.845 0.590 -0.622 1.00 95.88 109 ILE A N 1
ATOM 836 C CA . ILE A 1 109 ? -0.933 2.047 -0.798 1.00 95.88 109 ILE A CA 1
ATOM 837 C C . ILE A 1 109 ? -0.482 2.788 0.474 1.00 95.88 109 ILE A C 1
ATOM 839 O O . ILE A 1 109 ? 0.180 3.829 0.377 1.00 95.88 109 ILE A O 1
ATOM 843 N N . ALA A 1 110 ? -0.807 2.267 1.661 1.00 96.31 110 ALA A N 1
ATOM 844 C CA . ALA A 1 110 ? -0.351 2.833 2.927 1.00 96.31 110 ALA A CA 1
ATOM 845 C C . ALA A 1 110 ? 1.181 2.806 3.042 1.00 96.31 110 ALA A C 1
ATOM 847 O O . ALA A 1 110 ? 1.768 3.836 3.377 1.00 96.31 110 ALA A O 1
ATOM 848 N N . SER A 1 111 ? 1.836 1.701 2.669 1.00 96.25 111 SER A N 1
ATOM 849 C CA . SER A 1 111 ? 3.304 1.599 2.669 1.00 96.25 111 SER A CA 1
ATOM 850 C C . SER A 1 111 ? 3.968 2.598 1.713 1.00 96.25 111 SER A C 1
ATOM 852 O O . SER A 1 111 ? 4.987 3.209 2.047 1.00 96.25 111 SER A O 1
ATOM 854 N N . ILE A 1 112 ? 3.378 2.838 0.534 1.00 96.44 112 ILE A N 1
ATOM 855 C CA . ILE A 1 112 ? 3.859 3.880 -0.391 1.00 96.44 112 ILE A CA 1
ATOM 856 C C . ILE A 1 112 ? 3.739 5.262 0.268 1.00 96.44 112 ILE A C 1
ATOM 858 O O . ILE A 1 112 ? 4.689 6.046 0.262 1.00 96.44 112 ILE A O 1
ATOM 862 N N . ALA A 1 113 ? 2.588 5.566 0.875 1.00 95.94 113 ALA A N 1
ATOM 863 C CA . ALA A 1 113 ? 2.374 6.837 1.562 1.00 95.94 113 ALA A CA 1
ATOM 864 C C . ALA A 1 113 ? 3.353 7.039 2.733 1.00 95.94 113 ALA A C 1
ATOM 866 O O . ALA A 1 113 ? 3.824 8.158 2.957 1.00 95.94 113 ALA A O 1
ATOM 867 N N . GLU A 1 114 ? 3.673 5.971 3.462 1.00 95.88 114 GLU A N 1
ATOM 868 C CA . GLU A 1 114 ? 4.594 5.979 4.596 1.00 95.88 114 GLU A CA 1
ATOM 869 C C . GLU A 1 114 ? 6.019 6.306 4.159 1.00 95.88 114 GLU A C 1
ATOM 871 O O . GLU A 1 114 ? 6.627 7.228 4.709 1.00 95.88 114 GLU A O 1
ATOM 876 N N . ARG A 1 115 ? 6.519 5.647 3.106 1.00 95.75 115 ARG A N 1
ATOM 877 C CA . ARG A 1 115 ? 7.832 5.953 2.516 1.00 95.75 115 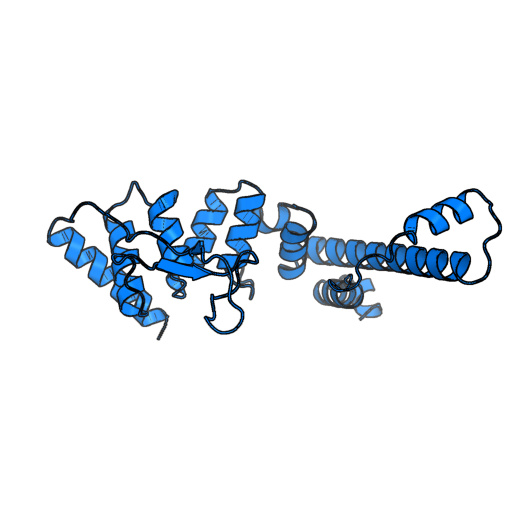ARG A CA 1
ATOM 878 C C . ARG A 1 115 ? 7.952 7.419 2.099 1.00 95.75 115 ARG A C 1
ATOM 880 O O . ARG A 1 115 ? 9.016 8.022 2.235 1.00 95.75 115 ARG A O 1
ATOM 887 N N . MET A 1 116 ? 6.850 8.014 1.649 1.00 95.44 116 MET A N 1
ATOM 888 C CA . MET A 1 116 ? 6.773 9.429 1.281 1.00 95.44 116 MET A CA 1
ATOM 889 C C . MET A 1 116 ? 6.527 10.376 2.474 1.00 95.44 116 MET A C 1
ATOM 891 O O . MET A 1 116 ? 6.425 11.590 2.284 1.00 95.44 116 MET A O 1
ATOM 895 N N . GLY A 1 117 ? 6.400 9.858 3.700 1.00 95.38 117 GLY A N 1
ATOM 896 C CA . GLY A 1 117 ? 6.161 10.638 4.918 1.00 95.38 117 GLY A CA 1
ATOM 897 C C . GLY A 1 117 ? 4.756 11.242 5.020 1.00 95.38 117 GLY A C 1
ATOM 898 O O . GLY A 1 117 ? 4.559 12.256 5.693 1.00 95.38 117 GLY A O 1
ATOM 899 N N . ARG A 1 118 ? 3.760 10.664 4.339 1.00 94.12 118 ARG A N 1
ATOM 900 C CA . ARG A 1 118 ? 2.394 11.203 4.237 1.00 94.12 118 ARG A CA 1
ATOM 901 C C . ARG A 1 118 ? 1.450 10.610 5.283 1.00 94.12 118 ARG A C 1
ATOM 903 O O . ARG A 1 118 ? 0.485 9.928 4.950 1.00 94.12 118 ARG A O 1
ATOM 910 N N . THR A 1 119 ? 1.664 10.936 6.557 1.00 93.31 119 THR A N 1
ATOM 911 C CA . THR A 1 119 ? 0.931 10.366 7.711 1.00 93.31 119 THR A CA 1
ATOM 912 C C . THR A 1 119 ? -0.601 10.400 7.586 1.00 93.31 119 THR A C 1
ATOM 914 O O . THR A 1 119 ? -1.279 9.469 8.014 1.00 93.31 119 THR A O 1
ATOM 917 N N . SER A 1 120 ? -1.182 11.453 6.995 1.00 92.62 120 SER A N 1
ATOM 918 C CA . SER A 1 120 ? -2.641 11.541 6.807 1.00 92.62 120 SER A CA 1
ATOM 919 C C . SER A 1 120 ? -3.185 10.547 5.783 1.00 92.62 120 SER A C 1
ATOM 921 O O . SER A 1 120 ? -4.342 10.136 5.884 1.00 92.62 120 SER A O 1
ATOM 923 N N . ASP A 1 121 ? -2.382 10.210 4.775 1.00 94.81 121 ASP A N 1
ATOM 924 C CA . ASP A 1 121 ? -2.749 9.238 3.751 1.00 94.81 121 ASP A CA 1
ATOM 925 C C . ASP A 1 121 ? -2.480 7.819 4.246 1.00 94.81 121 ASP A C 1
ATOM 927 O O . ASP A 1 121 ? -3.352 6.976 4.067 1.00 94.81 121 ASP A O 1
ATOM 931 N N . VAL A 1 122 ? -1.384 7.596 4.984 1.00 96.44 122 VAL A N 1
ATOM 932 C CA . VAL A 1 122 ? -1.114 6.329 5.694 1.00 96.44 122 VAL A CA 1
ATOM 933 C C . VAL A 1 122 ? -2.315 5.935 6.549 1.00 96.44 122 VAL A C 1
ATOM 935 O O . VAL A 1 122 ? -2.953 4.919 6.291 1.00 96.44 122 VAL A O 1
ATOM 938 N N . LYS A 1 123 ? -2.722 6.801 7.488 1.00 95.75 123 LYS A N 1
ATOM 939 C CA . LYS A 1 123 ? -3.864 6.528 8.372 1.00 95.75 123 LYS A CA 1
ATOM 940 C C . LYS A 1 123 ? -5.149 6.216 7.600 1.00 95.75 123 LYS A C 1
ATOM 942 O O . LYS A 1 123 ? -5.954 5.394 8.037 1.00 95.75 123 LYS A O 1
ATOM 947 N N . HIS A 1 124 ? -5.376 6.899 6.479 1.00 95.00 124 HIS A N 1
ATOM 948 C CA . HIS A 1 124 ? -6.566 6.666 5.671 1.00 95.00 124 HIS A CA 1
ATOM 949 C C . HIS A 1 124 ? -6.559 5.284 5.020 1.00 95.00 124 HIS A C 1
ATOM 951 O O . HIS A 1 124 ? -7.551 4.569 5.133 1.00 95.00 124 HIS A O 1
ATOM 957 N N . TRP A 1 125 ? -5.465 4.927 4.352 1.00 96.00 125 TRP A N 1
ATOM 958 C CA . TRP A 1 125 ? -5.358 3.661 3.638 1.00 96.00 125 TRP A CA 1
ATOM 959 C C . TRP A 1 125 ? -5.265 2.469 4.593 1.00 96.00 125 TRP A C 1
ATOM 961 O O . TRP A 1 125 ? -5.949 1.479 4.357 1.00 96.00 125 TRP A O 1
ATOM 971 N N . LEU A 1 126 ? -4.589 2.612 5.740 1.00 97.56 126 LEU A N 1
ATOM 972 C CA . LEU A 1 126 ? -4.644 1.620 6.820 1.00 97.56 126 LEU A CA 1
ATOM 973 C C . LEU A 1 126 ? -6.061 1.431 7.361 1.00 97.56 126 LEU A C 1
ATOM 975 O O . LEU A 1 126 ? -6.464 0.310 7.639 1.00 97.56 126 LEU A O 1
ATOM 979 N N . THR A 1 127 ? -6.850 2.506 7.484 1.00 96.81 127 THR A N 1
ATOM 980 C CA . THR A 1 127 ? -8.258 2.370 7.897 1.00 96.81 127 THR A CA 1
ATOM 981 C C . THR A 1 127 ? -9.040 1.538 6.883 1.00 96.81 127 THR A C 1
ATOM 983 O O . THR A 1 127 ? -9.800 0.673 7.292 1.00 96.81 127 THR A O 1
ATOM 986 N N . LEU A 1 128 ? -8.835 1.749 5.578 1.00 95.38 128 LEU A N 1
ATOM 987 C CA . LEU A 1 128 ? -9.500 0.945 4.548 1.00 95.38 128 LEU A CA 1
ATOM 988 C C . LEU A 1 128 ? -9.030 -0.519 4.553 1.00 95.38 128 LEU A C 1
ATOM 990 O O . LEU A 1 128 ? -9.861 -1.408 4.400 1.00 95.38 128 LEU A O 1
ATOM 994 N N . ALA A 1 129 ? -7.734 -0.772 4.764 1.00 96.62 129 ALA A N 1
ATOM 995 C CA . ALA A 1 129 ? -7.190 -2.125 4.907 1.00 96.62 129 ALA A CA 1
ATOM 996 C C . ALA A 1 129 ? -7.800 -2.844 6.124 1.00 96.62 129 ALA A C 1
ATOM 998 O O . ALA A 1 129 ? -8.340 -3.942 6.001 1.00 96.62 129 ALA A O 1
ATOM 999 N N . ALA A 1 130 ? -7.806 -2.182 7.284 1.00 97.62 130 ALA A N 1
ATOM 1000 C CA . ALA A 1 130 ? -8.388 -2.701 8.517 1.00 97.62 130 ALA A CA 1
ATOM 1001 C C . ALA A 1 130 ? -9.897 -2.961 8.381 1.00 97.62 130 ALA A C 1
ATOM 1003 O O . ALA A 1 130 ? -10.392 -3.999 8.811 1.00 97.62 130 ALA A O 1
ATOM 1004 N N . GLU A 1 131 ? -10.645 -2.058 7.741 1.00 96.38 131 GLU A N 1
ATOM 1005 C CA . GLU A 1 131 ? -12.067 -2.270 7.436 1.00 96.38 131 GLU A CA 1
ATOM 1006 C C . GLU A 1 131 ? -12.293 -3.452 6.473 1.00 96.38 131 GLU A C 1
ATOM 1008 O O . GLU A 1 131 ? -13.361 -4.056 6.508 1.00 96.38 131 GLU A O 1
ATOM 1013 N N . GLY A 1 132 ? -11.290 -3.813 5.665 1.00 95.25 132 GLY A N 1
ATOM 1014 C CA . GLY A 1 132 ? -11.261 -5.017 4.830 1.00 95.25 132 GLY A CA 1
ATOM 1015 C C . GLY A 1 132 ? -10.801 -6.294 5.546 1.00 95.25 132 GLY A C 1
ATOM 1016 O O . GLY A 1 132 ? -10.778 -7.353 4.923 1.00 95.25 132 GLY A O 1
ATOM 1017 N N . GLY A 1 133 ? -10.460 -6.220 6.837 1.00 96.06 133 GLY A N 1
ATOM 1018 C CA . GLY A 1 133 ? -10.050 -7.368 7.650 1.00 96.06 133 GLY A CA 1
ATOM 1019 C C . GLY A 1 133 ? -8.540 -7.564 7.798 1.00 96.06 133 GLY A C 1
ATOM 1020 O O . GLY A 1 133 ? -8.133 -8.567 8.379 1.00 96.06 133 GLY A O 1
ATOM 1021 N N . ASP A 1 134 ? -7.715 -6.629 7.324 1.00 97.12 134 ASP A N 1
ATOM 1022 C CA . ASP A 1 134 ? -6.262 -6.679 7.507 1.00 97.12 134 ASP A CA 1
ATOM 1023 C C . ASP A 1 134 ? -5.885 -6.423 8.978 1.00 97.12 134 ASP A C 1
ATOM 1025 O O . ASP A 1 134 ? -6.065 -5.323 9.515 1.00 97.12 134 ASP A O 1
ATOM 1029 N N . THR A 1 135 ? -5.377 -7.459 9.647 1.00 96.19 135 THR A N 1
ATOM 1030 C CA . THR A 1 135 ? -5.034 -7.416 11.073 1.00 96.19 135 THR A CA 1
ATOM 1031 C C . THR A 1 135 ? -3.728 -6.682 11.356 1.00 96.19 135 THR A C 1
ATOM 1033 O O . THR A 1 135 ? -3.587 -6.130 12.448 1.00 96.19 135 THR A O 1
ATOM 1036 N N . ASP A 1 136 ? -2.815 -6.618 10.388 1.00 94.88 136 ASP A N 1
ATOM 1037 C CA . ASP A 1 136 ? -1.558 -5.879 10.521 1.00 94.88 136 ASP A CA 1
ATOM 1038 C C . ASP A 1 136 ? -1.841 -4.376 10.432 1.00 94.88 136 ASP A C 1
ATOM 1040 O O . ASP A 1 136 ? -1.363 -3.591 11.254 1.00 94.88 136 ASP A O 1
ATOM 1044 N N . ALA A 1 137 ? -2.740 -3.973 9.528 1.00 97.38 137 ALA A N 1
ATOM 1045 C CA . ALA A 1 137 ? -3.234 -2.602 9.470 1.00 97.38 137 ALA A CA 1
ATOM 1046 C C . ALA A 1 137 ? -3.983 -2.194 10.751 1.00 97.38 137 ALA A C 1
ATOM 1048 O O . ALA A 1 137 ? -3.818 -1.071 11.235 1.00 97.38 137 ALA A O 1
ATOM 1049 N N . MET A 1 138 ? -4.790 -3.094 11.329 1.00 97.69 138 MET A N 1
ATOM 1050 C CA . MET A 1 138 ? -5.434 -2.865 12.631 1.00 97.69 138 MET A CA 1
ATOM 1051 C C . MET A 1 138 ? -4.402 -2.633 13.739 1.00 97.69 138 MET A C 1
ATOM 1053 O O . MET A 1 138 ? -4.562 -1.696 14.524 1.00 97.69 138 MET A O 1
ATOM 1057 N N . LEU A 1 139 ? -3.351 -3.456 13.793 1.00 95.81 139 LEU A N 1
ATOM 1058 C CA . LEU A 1 139 ? -2.270 -3.324 14.767 1.00 95.81 139 LEU A CA 1
ATOM 1059 C C . LEU A 1 139 ? -1.541 -1.983 14.605 1.00 95.81 139 LEU A C 1
ATOM 1061 O O . LEU A 1 139 ? -1.467 -1.213 15.563 1.00 95.81 139 LEU A O 1
ATOM 1065 N N . GLN A 1 140 ? -1.118 -1.637 13.386 1.00 95.75 140 GLN A N 1
ATOM 1066 C CA . GLN A 1 140 ? -0.426 -0.373 13.120 1.00 95.75 140 GLN A CA 1
ATOM 1067 C C . GLN A 1 140 ? -1.300 0.849 13.457 1.00 95.75 140 GLN A C 1
ATOM 1069 O O . GLN A 1 140 ? -0.821 1.847 14.003 1.00 95.75 140 GLN A O 1
ATOM 1074 N N . LEU A 1 141 ? -2.612 0.785 13.199 1.00 97.19 141 LEU A N 1
ATOM 1075 C CA . LEU A 1 141 ? -3.533 1.845 13.611 1.00 97.19 141 LEU A CA 1
ATOM 1076 C C . LEU A 1 141 ? -3.549 2.029 15.129 1.00 97.19 141 LEU A C 1
ATOM 1078 O O . LEU A 1 141 ? -3.504 3.172 15.589 1.00 97.19 141 LEU A O 1
ATOM 1082 N N . ILE A 1 142 ? -3.600 0.937 15.897 1.00 96.38 142 ILE A N 1
ATOM 1083 C CA . ILE A 1 142 ? -3.580 0.983 17.363 1.00 96.38 142 ILE A CA 1
ATOM 1084 C C . ILE A 1 142 ? -2.270 1.597 17.864 1.00 96.38 142 ILE A C 1
ATOM 1086 O O . ILE A 1 142 ? -2.293 2.505 18.701 1.00 96.38 142 ILE A O 1
ATOM 1090 N N . GLU A 1 143 ? -1.145 1.117 17.342 1.00 93.75 143 GLU A N 1
ATOM 1091 C CA . GLU A 1 143 ? 0.181 1.460 17.845 1.00 93.75 143 GLU A CA 1
ATOM 1092 C C . GLU A 1 143 ? 0.629 2.862 17.446 1.00 93.75 143 GLU A C 1
ATOM 1094 O O . GLU A 1 143 ? 1.286 3.523 18.246 1.00 93.75 143 GLU A O 1
ATOM 1099 N N . GLU A 1 144 ? 0.258 3.361 16.264 1.00 94.31 144 GLU A N 1
ATOM 1100 C CA . GLU A 1 144 ? 0.876 4.571 15.703 1.00 94.31 144 GLU A CA 1
ATOM 1101 C C . GLU A 1 144 ? -0.107 5.717 15.426 1.00 94.31 144 GLU A C 1
ATOM 1103 O O . GLU A 1 144 ? 0.280 6.890 15.438 1.00 94.31 144 GLU A O 1
ATOM 1108 N N . HIS A 1 145 ? -1.389 5.425 15.182 1.00 93.88 145 HIS A N 1
ATOM 1109 C CA . HIS A 1 145 ? -2.310 6.412 14.599 1.00 93.88 145 HIS A CA 1
ATOM 1110 C C . HIS A 1 145 ? -3.550 6.740 15.429 1.00 93.88 145 HIS A C 1
ATOM 1112 O O . HIS A 1 145 ? -4.090 7.849 15.297 1.00 93.88 145 HIS A O 1
ATOM 1118 N N . ASP A 1 146 ? -4.018 5.806 16.250 1.00 94.69 146 ASP A N 1
ATOM 1119 C CA . ASP A 1 146 ? -5.250 5.908 17.031 1.00 94.69 146 ASP A CA 1
ATOM 1120 C C . ASP A 1 146 ? -4.997 5.922 18.547 1.00 94.69 146 ASP A C 1
ATOM 1122 O O . ASP A 1 146 ? -5.958 6.005 19.300 1.00 94.69 146 ASP A O 1
ATOM 1126 N N . GLN A 1 147 ? -3.738 5.988 19.008 1.00 90.62 147 GLN A N 1
ATOM 1127 C CA . GLN A 1 147 ? -3.345 6.044 20.433 1.00 90.62 147 GLN A CA 1
ATOM 1128 C C . GLN A 1 147 ? -4.174 7.022 21.301 1.00 90.62 147 GLN A C 1
ATOM 1130 O O . GLN A 1 147 ? -4.369 6.803 22.495 1.00 90.62 147 GLN A O 1
ATOM 1135 N N . GLY A 1 148 ? -4.652 8.130 20.719 1.00 91.25 148 GLY A N 1
ATOM 1136 C CA . GLY A 1 148 ? -5.476 9.134 21.406 1.00 91.25 148 GLY A CA 1
ATOM 1137 C C . GLY A 1 148 ? -6.978 8.818 21.492 1.00 91.25 148 GLY A C 1
ATOM 1138 O O . GLY A 1 148 ? -7.704 9.537 22.178 1.00 91.25 148 GLY A O 1
ATOM 1139 N N . ASP A 1 149 ? -7.456 7.783 20.804 1.00 95.75 149 ASP A N 1
ATOM 1140 C CA . ASP A 1 149 ? -8.847 7.326 20.775 1.00 95.75 149 ASP A CA 1
ATOM 1141 C C . ASP A 1 149 ? -8.925 5.858 21.214 1.00 95.75 149 ASP A C 1
ATOM 1143 O O . ASP A 1 149 ? -9.005 4.926 20.415 1.00 95.75 149 ASP A O 1
ATOM 1147 N N . LEU A 1 150 ? -8.938 5.664 22.534 1.00 95.81 150 LEU A N 1
ATOM 1148 C CA . LEU A 1 150 ? -8.970 4.343 23.157 1.00 95.81 150 LEU A CA 1
ATOM 1149 C C . LEU A 1 150 ? -10.166 3.493 22.691 1.00 95.81 150 LEU A C 1
ATOM 1151 O O . LEU A 1 150 ? -10.046 2.278 22.552 1.00 95.81 150 LEU A O 1
ATOM 1155 N N . GLN A 1 151 ? -11.322 4.111 22.418 1.00 97.19 151 GLN A N 1
ATOM 1156 C CA . GLN A 1 151 ? -12.490 3.376 21.926 1.00 97.19 151 GLN A CA 1
ATOM 1157 C C . GLN A 1 151 ? -12.246 2.834 20.513 1.00 97.19 151 GLN A C 1
ATOM 1159 O O . GLN A 1 151 ? -12.672 1.719 20.199 1.00 97.19 151 GLN A O 1
ATOM 1164 N N . ARG A 1 152 ? -11.560 3.605 19.666 1.00 96.94 152 ARG A N 1
ATOM 1165 C CA . ARG A 1 152 ? -11.171 3.182 18.320 1.00 96.94 152 ARG A CA 1
ATOM 1166 C C . ARG A 1 152 ? -10.122 2.071 18.360 1.00 96.94 152 ARG A C 1
ATOM 1168 O O . ARG A 1 152 ? -10.330 1.067 17.690 1.00 96.94 152 ARG A O 1
ATOM 1175 N N . CYS A 1 153 ? -9.108 2.163 19.223 1.00 97.50 153 CYS A N 1
ATOM 1176 C CA . CYS A 1 153 ? -8.140 1.073 19.407 1.00 97.50 153 CYS A CA 1
ATOM 1177 C C . CYS A 1 153 ? -8.819 -0.247 19.805 1.00 97.50 153 CYS A C 1
ATOM 1179 O O . CYS A 1 153 ? -8.594 -1.279 19.179 1.00 97.50 153 CYS A O 1
ATOM 1181 N N . TRP A 1 154 ? -9.729 -0.217 20.784 1.00 98.06 154 TRP A N 1
ATOM 1182 C CA . TRP A 1 154 ? -10.495 -1.411 21.161 1.00 98.06 154 TRP A CA 1
ATOM 1183 C C . TRP A 1 154 ? -11.444 -1.900 20.065 1.00 98.06 154 TRP A C 1
ATOM 1185 O O . TRP A 1 154 ? -11.723 -3.093 19.990 1.00 98.06 154 TRP A O 1
ATOM 1195 N N . THR A 1 155 ? -11.941 -1.011 19.201 1.00 98.38 155 THR A N 1
ATOM 1196 C CA . THR A 1 155 ? -12.742 -1.423 18.037 1.00 98.38 155 THR A CA 1
ATOM 1197 C C . THR A 1 155 ? -11.909 -2.301 17.104 1.00 98.38 155 THR A C 1
ATOM 1199 O O . THR A 1 155 ? -12.400 -3.339 16.669 1.00 98.38 155 THR A O 1
ATOM 1202 N N . TRP A 1 156 ? -10.647 -1.937 16.863 1.00 98.25 156 TRP A N 1
ATOM 1203 C CA . TRP A 1 156 ? -9.715 -2.742 16.072 1.00 98.25 156 TRP A CA 1
ATOM 1204 C C . TRP A 1 156 ? -9.379 -4.079 16.735 1.00 98.25 156 TRP A C 1
ATOM 1206 O O . TRP A 1 156 ? -9.448 -5.105 16.068 1.00 98.25 156 TRP A O 1
ATOM 1216 N N . VAL A 1 157 ? -9.140 -4.101 18.051 1.00 97.75 157 VAL A N 1
ATOM 1217 C CA . VAL A 1 157 ? -8.938 -5.353 18.809 1.00 97.75 157 VAL A CA 1
ATOM 1218 C C . VAL A 1 157 ? -10.149 -6.288 18.713 1.00 97.75 157 VAL A C 1
ATOM 1220 O O . VAL A 1 157 ? -10.005 -7.497 18.566 1.00 97.75 157 VAL A O 1
ATOM 1223 N N . TYR A 1 158 ? -11.371 -5.760 18.794 1.00 98.25 158 TYR A N 1
ATOM 1224 C CA . TYR A 1 158 ? -12.561 -6.600 18.661 1.00 98.25 158 TYR A CA 1
ATOM 1225 C C . TYR A 1 158 ? -12.803 -7.062 17.228 1.00 98.25 158 TYR A C 1
ATOM 1227 O O . TYR A 1 158 ? -13.281 -8.177 17.031 1.00 98.25 158 T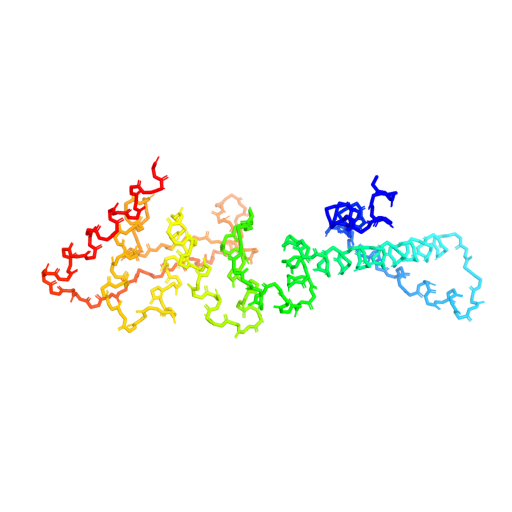YR A O 1
ATOM 1235 N N . LEU A 1 159 ? -12.482 -6.232 16.236 1.00 98.25 159 LEU A N 1
ATOM 1236 C CA . LEU A 1 159 ? -12.594 -6.621 14.837 1.00 98.25 159 LEU A CA 1
ATOM 1237 C C . LEU A 1 159 ? -11.591 -7.726 14.495 1.00 98.25 159 LEU A C 1
ATOM 1239 O O . LEU A 1 159 ? -11.996 -8.713 13.888 1.00 98.25 159 LEU A O 1
ATOM 1243 N N . SER A 1 160 ? -10.337 -7.612 14.948 1.00 97.25 160 SER A N 1
ATOM 1244 C CA . SER A 1 160 ? -9.315 -8.640 14.731 1.00 97.25 160 SER A CA 1
ATOM 1245 C C . SER A 1 160 ? -9.765 -9.995 15.286 1.00 97.25 160 SER A C 1
ATOM 1247 O O . SER A 1 160 ? -9.717 -11.006 14.583 1.00 97.25 160 SER A O 1
ATOM 1249 N N . GLN A 1 161 ? -10.331 -10.012 16.499 1.00 96.94 161 GLN A N 1
ATOM 1250 C CA . GLN A 1 161 ? -10.877 -11.229 17.109 1.00 96.94 161 GLN A CA 1
ATOM 1251 C C . GLN A 1 161 ? -12.015 -11.851 16.287 1.00 96.94 161 GLN A C 1
ATOM 1253 O O . GLN A 1 161 ? -12.114 -13.076 16.215 1.00 96.94 161 GLN A O 1
ATOM 1258 N N . LEU A 1 162 ? -12.873 -11.030 15.672 1.00 97.50 162 LEU A N 1
ATOM 1259 C CA . LEU A 1 162 ? -13.964 -11.509 14.818 1.00 97.50 162 LEU A CA 1
ATOM 1260 C C . LEU A 1 162 ? -13.446 -12.106 13.501 1.00 97.50 162 LEU A C 1
ATOM 1262 O O . LEU A 1 162 ? -13.971 -13.130 13.067 1.00 97.50 162 LEU A O 1
ATOM 1266 N N . VAL A 1 163 ? -12.408 -11.516 12.895 1.00 96.38 163 VAL A N 1
ATOM 1267 C CA . VAL A 1 163 ? -11.783 -12.050 11.667 1.00 96.38 163 VAL A CA 1
ATOM 1268 C C . VAL A 1 163 ? -10.838 -13.230 11.928 1.00 96.38 163 VAL A C 1
ATOM 1270 O O . VAL A 1 163 ? -10.468 -13.930 10.990 1.00 96.38 163 VAL A O 1
ATOM 1273 N N . GLY A 1 164 ? -10.513 -13.511 13.196 1.00 94.88 164 GLY A N 1
ATOM 1274 C CA . GLY A 1 164 ? -9.836 -14.739 13.626 1.00 94.88 164 GLY A CA 1
ATOM 1275 C C . GLY A 1 164 ? -8.455 -14.558 14.262 1.00 94.88 164 GLY A C 1
ATOM 1276 O O . GLY A 1 164 ? -7.822 -15.563 14.583 1.00 94.88 164 GLY A O 1
ATOM 1277 N N . THR A 1 165 ? -8.009 -13.323 14.494 1.00 94.19 165 THR A N 1
ATOM 1278 C CA . THR A 1 165 ? -6.704 -13.005 15.098 1.00 94.19 165 THR A CA 1
ATOM 1279 C C . THR A 1 165 ? -6.893 -12.244 16.406 1.00 94.19 165 THR A C 1
ATOM 1281 O O . THR A 1 165 ? -7.453 -11.156 16.421 1.00 94.19 165 THR A O 1
ATOM 1284 N N . ASP A 1 166 ? -6.399 -12.767 17.526 1.00 94.69 166 ASP A N 1
ATOM 1285 C CA . ASP A 1 166 ? -6.467 -12.054 18.806 1.00 94.69 166 ASP A CA 1
ATOM 1286 C C . ASP A 1 166 ? -5.209 -11.211 19.035 1.00 94.69 166 ASP A C 1
ATOM 1288 O O . ASP A 1 166 ? -4.207 -11.710 19.541 1.00 94.69 166 ASP A O 1
ATOM 1292 N N . LEU A 1 167 ? -5.284 -9.919 18.703 1.00 94.50 167 LEU A N 1
ATOM 1293 C CA . LEU A 1 167 ? -4.172 -8.973 18.882 1.00 94.50 167 LEU A CA 1
ATOM 1294 C C . LEU A 1 167 ? -3.788 -8.741 20.354 1.00 94.50 167 LEU A C 1
ATOM 1296 O O . LEU A 1 167 ? -2.784 -8.095 20.616 1.00 94.50 167 LEU A O 1
ATOM 1300 N N . THR A 1 168 ? -4.565 -9.229 21.327 1.00 93.56 168 THR A N 1
ATOM 1301 C CA . THR A 1 168 ? -4.197 -9.124 22.754 1.00 93.56 168 THR A CA 1
ATOM 1302 C C . THR A 1 168 ? -3.220 -10.206 23.206 1.00 93.56 168 THR A C 1
ATOM 1304 O O . THR A 1 168 ? -2.713 -10.143 24.325 1.00 93.56 168 THR A O 1
ATOM 1307 N N . GLN A 1 169 ? -2.992 -11.224 22.373 1.00 92.62 169 GLN A N 1
ATOM 1308 C CA . GLN A 1 169 ? -2.062 -12.307 22.658 1.00 92.62 169 GLN A CA 1
ATOM 1309 C C . GLN A 1 169 ? -0.737 -12.065 21.946 1.00 92.62 169 GLN A C 1
ATOM 1311 O O . GLN A 1 169 ? -0.710 -11.635 20.796 1.00 92.62 169 GLN A O 1
ATOM 1316 N N . ASP A 1 170 ? 0.352 -12.425 22.616 1.00 90.56 170 ASP A N 1
ATOM 1317 C CA . ASP A 1 170 ? 1.668 -12.476 21.994 1.00 90.56 170 ASP A CA 1
ATOM 1318 C C . ASP A 1 170 ? 1.660 -13.485 20.835 1.00 90.56 170 ASP A C 1
ATOM 1320 O O . ASP A 1 170 ? 1.217 -14.630 20.990 1.00 90.56 170 ASP A O 1
ATOM 1324 N N . ALA A 1 171 ? 2.210 -13.088 19.691 1.00 87.12 171 ALA A N 1
ATOM 1325 C CA . ALA A 1 171 ? 2.244 -13.894 18.474 1.00 87.12 171 ALA A CA 1
ATOM 1326 C C . ALA A 1 171 ? 3.688 -14.144 18.021 1.00 87.12 171 ALA A C 1
ATOM 1328 O O . ALA A 1 171 ? 4.081 -13.778 16.917 1.00 87.12 171 ALA A O 1
ATOM 1329 N N . HIS A 1 172 ? 4.493 -14.765 18.888 1.00 89.56 172 HIS A N 1
ATOM 1330 C CA . HIS A 1 172 ? 5.899 -15.054 18.606 1.00 89.56 172 HIS A CA 1
ATOM 1331 C C . HIS A 1 172 ? 6.100 -16.386 17.880 1.00 89.56 172 HIS A C 1
ATOM 1333 O O . HIS A 1 172 ? 5.554 -17.417 18.281 1.00 89.56 172 HIS A O 1
ATOM 1339 N N . TYR A 1 173 ? 6.959 -16.388 16.865 1.00 88.06 173 TYR A N 1
ATOM 1340 C CA . TYR A 1 173 ? 7.360 -17.583 16.123 1.00 88.06 173 TYR A CA 1
ATOM 1341 C C . TYR A 1 173 ? 8.855 -17.558 15.800 1.00 88.06 173 TYR A C 1
ATOM 1343 O O . TYR A 1 173 ? 9.522 -16.528 15.911 1.00 88.06 173 TYR A O 1
ATOM 1351 N N . ALA A 1 174 ? 9.407 -18.726 15.476 1.00 89.69 174 ALA A N 1
ATOM 1352 C CA . ALA A 1 174 ? 10.819 -18.863 15.153 1.00 89.69 174 ALA A CA 1
ATOM 1353 C C . ALA A 1 174 ? 11.050 -18.667 13.651 1.00 89.69 174 ALA A C 1
ATOM 1355 O O . ALA A 1 174 ? 10.330 -19.243 12.837 1.00 89.69 174 ALA A O 1
ATOM 1356 N N . ILE A 1 175 ? 12.091 -17.914 13.306 1.00 91.50 175 ILE A N 1
ATOM 1357 C CA . ILE A 1 175 ? 12.561 -17.708 11.934 1.00 91.50 175 ILE A CA 1
ATOM 1358 C C . ILE A 1 175 ? 14.052 -18.036 11.805 1.00 91.50 175 ILE A C 1
ATOM 1360 O O . ILE A 1 175 ? 14.811 -18.011 12.783 1.00 91.50 175 ILE A O 1
ATOM 1364 N N . ASN A 1 176 ? 14.467 -18.330 10.580 1.00 89.00 176 ASN A N 1
ATOM 1365 C CA . ASN A 1 176 ? 15.858 -18.452 10.166 1.00 89.00 176 ASN A CA 1
ATOM 1366 C C . ASN A 1 176 ? 16.526 -17.069 10.024 1.00 89.00 176 ASN A C 1
ATOM 1368 O O . ASN A 1 176 ? 15.874 -16.028 10.080 1.00 89.00 176 ASN A O 1
ATOM 1372 N N . GLU A 1 177 ? 17.847 -17.049 9.812 1.00 88.00 177 GLU A N 1
ATOM 1373 C CA . GLU A 1 177 ? 18.611 -15.803 9.593 1.00 88.00 177 GLU A CA 1
ATOM 1374 C C . GLU A 1 177 ? 18.143 -15.023 8.349 1.00 88.00 177 GLU A C 1
ATOM 1376 O O . GLU A 1 177 ? 18.251 -13.800 8.312 1.00 88.00 177 GLU A O 1
ATOM 1381 N N . ASP A 1 178 ? 17.598 -15.714 7.345 1.00 85.81 178 ASP A N 1
ATOM 1382 C CA . ASP A 1 178 ? 17.053 -15.114 6.122 1.00 85.81 178 ASP A CA 1
ATOM 1383 C C . ASP A 1 178 ? 15.595 -14.634 6.263 1.00 85.81 178 ASP A C 1
ATOM 1385 O O . ASP A 1 178 ? 15.027 -14.119 5.300 1.00 85.81 178 ASP A O 1
ATOM 1389 N N . GLY A 1 179 ? 14.998 -14.779 7.452 1.00 85.38 179 GLY A N 1
ATOM 1390 C CA . GLY A 1 179 ? 13.621 -14.381 7.741 1.00 85.38 179 GLY A CA 1
ATOM 1391 C C . GLY A 1 179 ? 12.556 -15.412 7.366 1.00 85.38 179 GLY A C 1
ATOM 1392 O O . GLY A 1 179 ? 11.383 -15.167 7.629 1.00 85.38 179 GLY A O 1
ATOM 1393 N N . SER A 1 180 ? 12.933 -16.552 6.781 1.00 86.12 180 SER A N 1
ATOM 1394 C CA . SER A 1 180 ? 11.992 -17.646 6.515 1.00 86.12 180 SER A CA 1
ATOM 1395 C C . SER A 1 180 ? 11.563 -18.355 7.802 1.00 86.12 180 SER A C 1
ATOM 1397 O O . SER A 1 180 ? 12.292 -18.339 8.797 1.00 86.12 180 SER A O 1
ATOM 1399 N N . ASP A 1 181 ? 10.396 -19.003 7.780 1.00 87.19 181 ASP A N 1
ATOM 1400 C CA . ASP A 1 181 ? 9.922 -19.819 8.900 1.00 87.19 181 ASP A CA 1
ATOM 1401 C C . ASP A 1 181 ? 10.963 -20.872 9.283 1.00 87.19 181 ASP A C 1
ATOM 1403 O O . ASP A 1 181 ? 11.522 -21.570 8.433 1.00 87.19 181 ASP A O 1
ATOM 1407 N N . TYR A 1 182 ? 11.223 -20.993 10.582 1.00 86.88 182 TYR A N 1
ATOM 1408 C CA . TYR A 1 182 ? 12.176 -21.973 11.077 1.00 86.88 182 TYR A CA 1
ATOM 1409 C C . TYR A 1 182 ? 11.606 -23.387 10.927 1.00 86.88 182 TYR A C 1
ATOM 1411 O O . TYR A 1 182 ? 10.631 -23.739 11.599 1.00 86.88 182 TYR A O 1
ATOM 1419 N N . ASP A 1 183 ? 12.250 -24.215 10.103 1.00 82.81 183 ASP A N 1
ATOM 1420 C CA . ASP A 1 183 ? 12.090 -25.665 10.146 1.00 82.81 183 ASP A CA 1
ATOM 1421 C C . ASP A 1 183 ? 13.270 -26.294 10.905 1.00 82.81 183 ASP A C 1
ATOM 1423 O O . ASP A 1 183 ? 14.416 -25.837 10.873 1.00 82.81 183 ASP A O 1
ATOM 1427 N N . ASP A 1 184 ? 12.980 -27.329 11.685 1.00 77.62 184 ASP A N 1
ATOM 1428 C CA . ASP A 1 184 ? 13.994 -28.047 12.455 1.00 77.62 184 ASP A CA 1
ATOM 1429 C C . ASP A 1 184 ? 14.866 -28.963 11.576 1.00 77.62 184 ASP A C 1
ATOM 1431 O O . ASP A 1 184 ? 15.888 -29.476 12.044 1.00 77.62 184 ASP A O 1
ATOM 1435 N N . ASP A 1 185 ? 14.499 -29.119 10.302 1.00 81.62 185 ASP A N 1
ATOM 1436 C CA . ASP A 1 185 ? 15.153 -29.974 9.314 1.00 81.62 185 ASP A CA 1
ATOM 1437 C C . ASP A 1 185 ? 16.384 -29.317 8.660 1.00 81.62 185 ASP A C 1
ATOM 1439 O O . ASP A 1 185 ? 17.373 -30.010 8.389 1.00 81.62 185 ASP A O 1
ATOM 1443 N N . VAL A 1 186 ? 16.374 -27.999 8.418 1.00 73.31 186 VAL A N 1
ATOM 1444 C CA . VAL A 1 186 ? 17.531 -27.255 7.883 1.00 73.31 186 VAL A CA 1
ATOM 1445 C C . VAL A 1 186 ? 18.596 -27.070 8.966 1.00 73.31 186 VAL A C 1
ATOM 1447 O O . VAL A 1 186 ? 19.793 -27.236 8.701 1.00 73.31 186 VAL A O 1
ATOM 1450 N N . GLY A 1 187 ? 18.160 -26.813 10.204 1.00 71.62 187 GLY A N 1
ATOM 1451 C CA . GLY A 1 187 ? 19.019 -26.575 11.360 1.00 71.62 187 GLY A CA 1
ATOM 1452 C C . GLY A 1 187 ? 19.800 -25.255 11.280 1.00 71.62 187 GLY A C 1
ATOM 1453 O O . GLY A 1 187 ? 20.205 -24.785 10.223 1.00 71.62 187 GLY A O 1
ATOM 1454 N N . GLY A 1 188 ? 20.055 -24.639 12.434 1.00 81.44 188 GLY A N 1
ATOM 1455 C CA . GLY A 1 188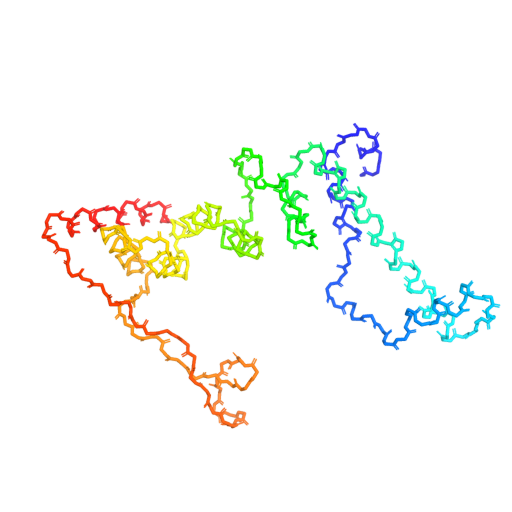 ? 20.704 -23.327 12.504 1.00 81.44 188 GLY A CA 1
ATOM 1456 C C . GLY A 1 188 ? 20.254 -22.527 13.724 1.00 81.44 188 GLY A C 1
ATOM 1457 O O . GLY A 1 188 ? 19.413 -23.009 14.491 1.00 81.44 188 GLY A O 1
ATOM 1458 N N . PRO A 1 189 ? 20.830 -21.335 13.958 1.00 85.69 189 PRO A N 1
ATOM 1459 C CA . PRO A 1 189 ? 20.328 -20.433 14.985 1.00 85.69 189 PRO A CA 1
ATOM 1460 C C . PRO A 1 189 ? 18.881 -20.034 14.667 1.00 85.69 189 PRO A C 1
ATOM 1462 O O . PRO A 1 189 ? 18.590 -19.593 13.561 1.00 85.69 189 PRO A O 1
ATOM 1465 N N . ALA A 1 190 ? 17.993 -20.195 15.647 1.00 88.69 190 ALA A N 1
ATOM 1466 C CA . ALA A 1 190 ? 16.628 -19.691 15.580 1.00 88.69 190 ALA A CA 1
ATOM 1467 C C . ALA A 1 190 ? 16.581 -18.260 16.126 1.00 88.69 190 ALA A C 1
ATOM 1469 O O . ALA A 1 190 ? 17.145 -17.977 17.190 1.00 88.69 190 ALA A O 1
ATOM 1470 N N . TYR A 1 191 ? 15.874 -17.384 15.423 1.00 89.19 191 TYR A N 1
ATOM 1471 C CA . TYR A 1 191 ? 15.549 -16.034 15.867 1.00 89.19 191 TYR A CA 1
ATOM 1472 C C . TYR A 1 191 ? 14.054 -15.954 16.168 1.00 89.19 191 TYR A C 1
ATOM 1474 O O . TYR A 1 191 ? 13.270 -16.728 15.629 1.00 89.19 191 TYR A O 1
ATOM 1482 N N . VAL A 1 192 ? 13.660 -15.048 17.061 1.00 90.50 192 VAL A N 1
ATOM 1483 C CA . VAL A 1 192 ? 12.249 -14.837 17.403 1.00 90.50 192 VAL A CA 1
ATOM 1484 C C . VAL A 1 192 ? 11.725 -13.671 16.575 1.00 90.50 192 VAL A C 1
ATOM 1486 O O . VAL A 1 192 ? 12.280 -12.576 16.645 1.00 90.50 192 VAL A O 1
ATOM 1489 N N . ALA A 1 193 ? 10.673 -13.927 15.807 1.00 88.44 193 ALA A N 1
ATOM 1490 C CA . ALA A 1 193 ? 9.852 -12.935 15.129 1.00 88.44 193 ALA A CA 1
ATOM 1491 C C . ALA A 1 193 ? 8.456 -12.885 15.765 1.00 88.44 193 ALA A C 1
ATOM 1493 O O . ALA A 1 193 ? 8.152 -13.661 16.676 1.00 88.44 193 ALA A O 1
ATOM 1494 N N . GLY A 1 194 ? 7.617 -11.976 15.271 1.00 85.94 194 GLY A N 1
ATOM 1495 C CA . GLY A 1 194 ? 6.275 -11.731 15.788 1.00 85.94 194 GLY A CA 1
ATOM 1496 C C . GLY A 1 194 ? 6.170 -10.432 16.576 1.00 85.94 194 GLY A C 1
ATOM 1497 O O . GLY A 1 194 ? 7.076 -9.598 16.544 1.00 85.94 194 GLY A O 1
ATOM 1498 N N . CYS A 1 195 ? 5.049 -10.273 17.271 1.00 83.44 195 CYS A N 1
ATOM 1499 C CA . CYS A 1 195 ? 4.737 -9.090 18.061 1.00 83.44 195 CYS A CA 1
ATOM 1500 C C . CYS A 1 195 ? 4.229 -9.471 19.456 1.00 83.44 195 CYS A C 1
ATOM 1502 O O . CYS A 1 195 ? 3.604 -10.522 19.649 1.00 83.44 195 CYS A O 1
ATOM 1504 N N . ASP A 1 196 ? 4.491 -8.587 20.417 1.00 88.75 196 ASP A N 1
ATOM 1505 C CA . ASP A 1 196 ? 3.830 -8.613 21.718 1.00 88.75 196 ASP A CA 1
ATOM 1506 C C . ASP A 1 196 ? 2.332 -8.319 21.539 1.00 88.75 196 ASP A C 1
ATOM 1508 O O . ASP A 1 196 ? 1.922 -7.618 20.609 1.00 88.75 196 ASP A O 1
ATOM 1512 N N . GLY A 1 197 ? 1.508 -8.851 22.438 1.00 90.00 197 GLY A N 1
ATOM 1513 C CA . GLY A 1 197 ? 0.092 -8.522 22.480 1.00 90.00 197 GLY A CA 1
ATOM 1514 C C . GLY A 1 197 ? -0.134 -7.047 22.816 1.00 90.00 197 GLY A C 1
ATOM 1515 O O . GLY A 1 197 ? 0.562 -6.451 23.643 1.00 90.00 197 GLY A O 1
ATOM 1516 N N . VAL A 1 198 ? -1.157 -6.454 22.208 1.00 92.12 198 VAL A N 1
ATOM 1517 C CA . VAL A 1 198 ? -1.544 -5.068 22.463 1.00 92.12 198 VAL A CA 1
ATOM 1518 C C . VAL A 1 198 ? -2.047 -4.918 23.905 1.00 92.12 198 VAL A C 1
ATOM 1520 O O . VAL A 1 198 ? -3.072 -5.491 24.284 1.00 92.12 198 VAL A O 1
ATOM 1523 N N . ASP A 1 199 ? -1.374 -4.068 24.686 1.00 92.19 199 ASP A N 1
ATOM 1524 C CA . ASP A 1 199 ? -1.783 -3.680 26.041 1.00 92.19 199 ASP A CA 1
ATOM 1525 C C . ASP A 1 199 ? -2.500 -2.318 26.031 1.00 92.19 199 ASP A C 1
ATOM 1527 O O . ASP A 1 199 ? -1.882 -1.261 25.878 1.00 92.19 199 ASP A O 1
ATOM 1531 N N . LEU A 1 200 ? -3.830 -2.337 26.176 1.00 93.06 200 LEU A N 1
ATOM 1532 C CA . LEU A 1 200 ? -4.675 -1.140 26.211 1.00 93.06 200 LEU A CA 1
ATOM 1533 C C . LEU A 1 200 ? -5.344 -0.964 27.571 1.00 93.06 200 LEU A C 1
ATOM 1535 O O . LEU A 1 200 ? -5.834 -1.912 28.188 1.00 93.06 200 LEU A O 1
ATOM 1539 N N . GLU A 1 201 ? -5.491 0.296 27.985 1.00 94.38 201 GLU A N 1
ATOM 1540 C CA . GLU A 1 201 ? -6.303 0.630 29.152 1.00 94.38 201 GLU A CA 1
ATOM 1541 C C . GLU A 1 201 ? -7.752 0.119 28.980 1.00 94.38 201 GLU A C 1
ATOM 1543 O O . GLU A 1 201 ? -8.348 0.284 27.909 1.00 94.38 201 GLU A O 1
ATOM 1548 N N . PRO A 1 202 ? -8.369 -0.475 30.020 1.00 93.19 202 PRO A N 1
ATOM 1549 C CA . PRO A 1 202 ? -9.747 -0.944 29.931 1.00 93.19 202 PRO A CA 1
ATOM 1550 C C . PRO A 1 202 ? -10.747 0.195 29.703 1.00 93.19 202 PRO A C 1
ATOM 1552 O O . PRO A 1 202 ? -10.681 1.248 30.341 1.00 93.19 202 PRO A O 1
ATOM 1555 N N . LEU A 1 203 ? -11.752 -0.052 28.862 1.00 94.44 203 LEU A N 1
ATOM 1556 C CA . LEU A 1 203 ? -12.849 0.889 28.635 1.00 94.44 203 LEU A CA 1
ATOM 1557 C C . LEU A 1 203 ? -13.898 0.863 29.750 1.00 94.44 203 LEU A C 1
ATOM 1559 O O . LEU A 1 203 ? -14.169 -0.158 30.387 1.00 94.44 203 LEU A O 1
ATOM 1563 N N . ALA A 1 204 ? -14.592 1.992 29.922 1.00 95.94 204 ALA A N 1
ATOM 1564 C CA . ALA A 1 204 ? -15.835 2.006 30.681 1.00 95.94 204 ALA A CA 1
ATOM 1565 C C . ALA A 1 204 ? -16.905 1.145 29.971 1.00 95.94 204 ALA A C 1
ATOM 1567 O O . ALA A 1 204 ? -16.958 1.145 28.739 1.00 95.94 204 ALA A O 1
ATOM 1568 N N . PRO A 1 205 ? -17.840 0.498 30.697 1.00 95.88 205 PRO A N 1
ATOM 1569 C CA . PRO A 1 205 ? -18.782 -0.462 30.105 1.00 95.88 205 PRO A CA 1
ATOM 1570 C C . PRO A 1 205 ? -19.598 0.062 28.913 1.00 95.88 205 PRO A C 1
ATOM 1572 O O . PRO A 1 205 ? -19.912 -0.683 27.991 1.00 95.88 205 PRO A O 1
ATOM 1575 N N . ALA A 1 206 ? -19.946 1.353 28.914 1.00 95.62 206 ALA A N 1
ATOM 1576 C CA . ALA A 1 206 ? -20.683 1.967 27.811 1.00 95.62 206 ALA A CA 1
ATOM 1577 C C . ALA A 1 206 ? -19.824 2.148 26.546 1.00 95.62 206 ALA A C 1
ATOM 1579 O O . ALA A 1 206 ? -20.327 1.959 25.441 1.00 95.62 206 ALA A O 1
ATOM 1580 N N . GLN A 1 207 ? -18.546 2.504 26.707 1.00 95.81 207 GLN A N 1
ATOM 1581 C CA . GLN A 1 207 ? -17.602 2.648 25.594 1.00 95.81 207 GLN A CA 1
ATOM 1582 C C . GLN A 1 207 ? -17.195 1.280 25.051 1.00 95.81 207 GLN A C 1
ATOM 1584 O O . GLN A 1 207 ? -17.119 1.115 23.840 1.00 95.81 207 GLN A O 1
ATOM 1589 N N . ASP A 1 208 ? -17.020 0.290 25.930 1.00 97.12 208 ASP A N 1
ATOM 1590 C CA . ASP A 1 208 ? -16.754 -1.095 25.541 1.00 97.12 208 ASP A CA 1
ATOM 1591 C C . ASP A 1 208 ? -17.870 -1.656 24.649 1.00 97.12 208 ASP A C 1
ATOM 1593 O O . ASP A 1 208 ? -17.624 -2.133 23.541 1.00 97.12 208 ASP A O 1
ATOM 1597 N N . ALA A 1 209 ? -19.126 -1.502 25.082 1.00 96.94 209 ALA A N 1
ATOM 1598 C CA . ALA A 1 209 ? -20.285 -1.910 24.295 1.00 96.94 209 ALA A CA 1
ATOM 1599 C C . ALA A 1 209 ? -20.362 -1.177 22.943 1.00 96.94 209 ALA A C 1
ATOM 1601 O O . ALA A 1 209 ? -20.763 -1.771 21.941 1.00 96.94 209 ALA A O 1
ATOM 1602 N N . ALA A 1 210 ? -19.968 0.101 22.899 1.00 97.81 210 ALA A N 1
ATOM 1603 C CA . ALA A 1 210 ? -19.916 0.873 21.662 1.00 97.81 210 ALA A CA 1
ATOM 1604 C C . ALA A 1 210 ? -18.809 0.381 20.713 1.00 97.81 210 ALA A C 1
ATOM 1606 O O . ALA A 1 210 ? -19.075 0.244 19.520 1.00 97.81 210 ALA A O 1
ATOM 1607 N N . ALA A 1 211 ? -17.614 0.074 21.230 1.00 97.62 211 ALA A N 1
ATOM 1608 C CA . ALA A 1 211 ? -16.497 -0.469 20.456 1.00 97.62 211 ALA A CA 1
ATOM 1609 C C . ALA A 1 211 ? -16.838 -1.844 19.863 1.00 97.62 211 ALA A C 1
ATOM 1611 O O . ALA A 1 211 ? -16.671 -2.058 18.666 1.00 97.62 211 ALA A O 1
ATOM 1612 N N . ARG A 1 212 ? -17.428 -2.746 20.659 1.00 98.12 212 ARG A N 1
ATOM 1613 C CA . ARG A 1 212 ? -17.897 -4.062 20.181 1.00 98.12 212 ARG A CA 1
ATOM 1614 C C . ARG A 1 212 ? -18.958 -3.942 19.091 1.00 98.12 212 ARG A C 1
ATOM 1616 O O . ARG A 1 212 ? -18.906 -4.654 18.095 1.00 98.12 212 ARG A O 1
ATOM 1623 N N . LEU A 1 213 ? -19.916 -3.028 19.262 1.00 98.25 213 LEU A N 1
ATOM 1624 C CA . LEU A 1 213 ? -20.943 -2.777 18.249 1.00 98.25 213 LEU A CA 1
ATOM 1625 C C . LEU A 1 213 ? -20.340 -2.210 16.957 1.00 98.25 213 LEU A C 1
ATOM 1627 O O . LEU A 1 213 ? -20.811 -2.543 15.873 1.00 98.25 2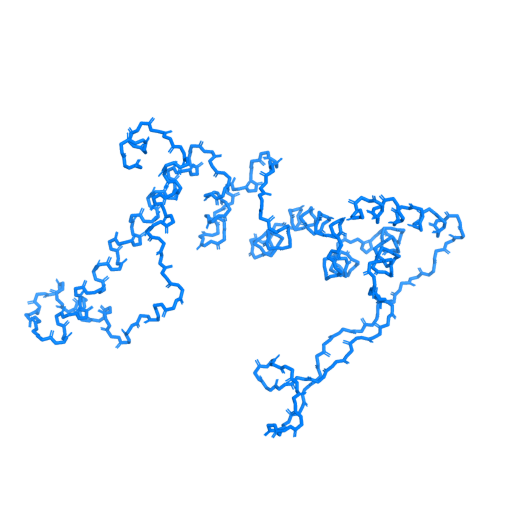13 LEU A O 1
ATOM 1631 N N . ALA A 1 214 ? -19.346 -1.327 17.064 1.00 97.88 214 ALA A N 1
ATOM 1632 C CA . ALA A 1 214 ? -18.644 -0.788 15.905 1.00 97.88 214 ALA A CA 1
ATOM 1633 C C . ALA A 1 214 ? -17.873 -1.890 15.166 1.00 97.88 214 ALA A C 1
ATOM 1635 O O . ALA A 1 214 ? -18.045 -2.017 13.959 1.00 97.88 214 ALA A O 1
ATOM 1636 N N . ALA A 1 215 ? -17.129 -2.729 15.891 1.00 97.88 215 ALA A N 1
ATOM 1637 C CA . ALA A 1 215 ? -16.399 -3.861 15.329 1.00 97.88 215 ALA A CA 1
ATOM 1638 C C . ALA A 1 215 ? -17.331 -4.838 14.602 1.00 97.88 215 ALA A C 1
ATOM 1640 O O . ALA A 1 215 ? -17.072 -5.191 13.458 1.00 97.88 215 ALA A O 1
ATOM 1641 N N . GLN A 1 216 ? -18.472 -5.191 15.205 1.00 98.12 216 GLN A N 1
ATOM 1642 C CA . GLN A 1 216 ? -19.452 -6.066 14.556 1.00 98.12 216 GLN A CA 1
ATOM 1643 C C . GLN A 1 216 ? -19.979 -5.473 13.243 1.00 98.12 216 GLN A C 1
ATOM 1645 O O . GLN A 1 216 ? -20.083 -6.176 12.250 1.00 98.12 216 GLN A O 1
ATOM 1650 N N . LYS A 1 217 ? -20.274 -4.167 13.205 1.00 97.75 217 LYS A N 1
ATOM 1651 C CA . LYS A 1 217 ? -20.742 -3.508 11.974 1.00 97.75 217 LYS A CA 1
ATOM 1652 C C . LYS A 1 217 ? -19.701 -3.489 10.861 1.00 97.75 217 LYS A C 1
ATOM 1654 O O . LYS A 1 217 ? -20.093 -3.388 9.702 1.00 97.75 217 LYS A O 1
ATOM 1659 N N . LEU A 1 218 ? -18.417 -3.463 11.213 1.00 97.56 218 LEU A N 1
ATOM 1660 C CA . LEU A 1 218 ? -17.325 -3.570 10.250 1.00 97.56 218 LEU A CA 1
ATOM 1661 C C . LEU A 1 218 ? -17.208 -5.012 9.760 1.00 97.56 218 LEU A C 1
ATOM 1663 O O . LEU A 1 218 ? -17.192 -5.239 8.560 1.00 97.56 218 LEU A O 1
ATOM 1667 N N . PHE A 1 219 ? -17.254 -5.982 10.673 1.00 97.44 219 PHE A N 1
ATOM 1668 C CA . PHE A 1 219 ? -17.222 -7.402 10.336 1.00 97.44 219 PHE A CA 1
ATOM 1669 C C . PHE A 1 219 ? -18.363 -7.821 9.395 1.00 97.44 219 PHE A C 1
ATOM 1671 O O . PHE A 1 219 ? -18.118 -8.489 8.398 1.00 97.44 219 PHE A O 1
ATOM 1678 N N . ASP A 1 220 ? -19.586 -7.340 9.638 1.00 97.00 220 ASP A N 1
ATOM 1679 C CA . ASP A 1 220 ? -20.752 -7.599 8.779 1.00 97.00 220 ASP A CA 1
ATOM 1680 C C . ASP A 1 220 ? -20.592 -7.053 7.337 1.00 97.00 220 ASP A C 1
ATOM 1682 O O . ASP A 1 220 ? -21.421 -7.345 6.480 1.00 97.00 220 ASP A O 1
ATOM 1686 N N . GLN A 1 221 ? -19.597 -6.195 7.070 1.00 94.31 221 GLN A N 1
ATOM 1687 C CA . GLN A 1 221 ? -19.283 -5.689 5.723 1.00 94.31 221 GLN A CA 1
ATOM 1688 C C . GLN A 1 221 ? -18.202 -6.515 5.014 1.00 94.31 221 GLN A C 1
ATOM 1690 O O . GLN A 1 221 ? -18.035 -6.365 3.804 1.00 94.31 221 GLN A O 1
ATOM 1695 N N . ILE A 1 222 ? -17.472 -7.342 5.765 1.00 93.19 222 ILE A N 1
ATOM 1696 C CA . ILE A 1 222 ? -16.425 -8.238 5.264 1.00 93.19 222 ILE A CA 1
ATOM 1697 C C . ILE A 1 222 ? -17.038 -9.584 4.828 1.00 93.19 222 ILE A C 1
ATOM 1699 O O . ILE A 1 222 ? -16.568 -10.170 3.853 1.00 93.19 222 ILE A O 1
ATOM 1703 N N . GLU A 1 223 ? -18.076 -10.061 5.532 1.00 73.44 223 GLU A N 1
ATOM 1704 C CA . GLU A 1 223 ? -18.830 -11.301 5.229 1.00 73.44 223 GLU A CA 1
ATOM 1705 C C . GLU A 1 223 ? -19.825 -11.148 4.059 1.00 73.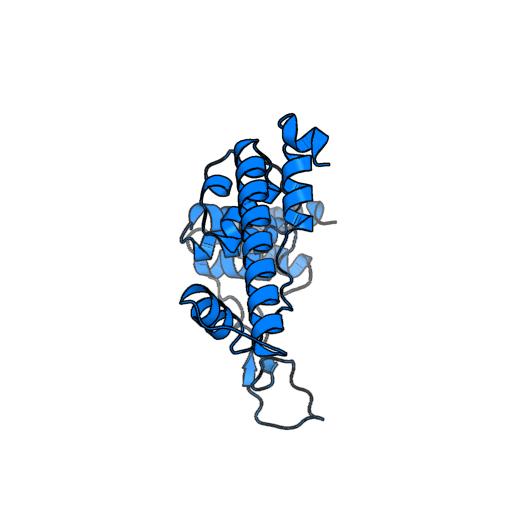44 223 GLU A C 1
ATOM 1707 O O . GLU A 1 223 ? -19.884 -12.074 3.211 1.00 73.44 223 GLU A O 1
#

Organism: NCBI:txid1122209

Solvent-accessible surface area (backbone atoms only — not comparable to full-atom values): 12245 Å² total; per-residue (Å²): 92,70,80,45,28,78,68,72,36,25,66,34,18,32,54,50,12,63,75,28,50,80,64,93,81,66,70,74,60,90,58,21,67,56,37,32,52,44,43,76,72,68,48,89,63,60,70,69,52,32,53,34,15,52,52,40,52,51,51,52,57,33,47,50,49,14,54,52,24,24,54,51,4,30,76,62,65,32,62,68,34,20,45,54,34,26,63,79,66,70,38,63,67,45,81,73,45,81,92,66,97,64,97,62,60,35,54,63,54,16,54,46,28,49,79,72,67,34,63,76,52,20,55,49,24,24,48,53,22,30,55,66,65,37,54,66,34,30,48,51,36,35,75,75,71,30,71,91,38,63,52,57,33,49,17,38,46,45,33,26,45,73,79,70,44,60,51,66,47,67,51,70,46,54,17,36,92,87,68,45,78,55,57,86,84,79,62,77,75,76,42,82,46,69,48,77,33,61,88,72,83,83,65,57,74,70,50,43,55,48,18,49,53,51,17,50,61,40,49,68,73,63,112

Nearest PDB structures (foldseek):
  4jhr-assembly1_A  TM=3.108E-01  e=1.120E+00  Mus musculus
  7t7t-assembly1_A  TM=3.140E-01  e=7.705E+00  Citrus unshiu
  8tau-assembly1_O  TM=2.699E-01  e=7.343E+00  Homo sapiens
  8rw5-assembly1_B  TM=2.101E-01  e=9.806E+00  Myxococcus xanthus

Mean predicted aligned error: 6.78 Å

Sequence (223 aa):
MAAAASKGNALAHYALALIHAPDDEDDPDAGSSYWYSQGQQGRVLTGVEKEWAEAHEARLAQAEKYSRHLREASRLGNQDALLDLADRFDDPSFFEQSRHGVDADPAAIASIAERMGRTSDVKHWLTLAAEGGDTDAMLQLIEEHDQGDLQRCWTWVYLSQLVGTDLTQDAHYAINEDGSDYDDDVGGPAYVAGCDGVDLEPLAPAQDAAARLAAQKLFDQIE